Protein AF-A0A847YN16-F1 (afdb_monomer)

Secondary structure (DSSP, 8-state):
-HHHHHHHHHHHHHHHTTSTTGGGS-HHHHHHHHHHHHHHHHHHHHHHHHHH----SHHHHHHHHHHTTPEEE--S-------SEEE-SSTT-EEEEHHHHHHHHHHHHHTTS-SS-HHHHHHHHHHHHHHHHHIIIII--HHHHSEEEEEETTTEEEEEE-THHHHHHHHHHHHHHHT-SS--------

Structure (mmCIF, N/CA/C/O backbone):
data_AF-A0A847YN16-F1
#
_entry.id   AF-A0A847YN16-F1
#
loop_
_atom_site.group_PDB
_atom_site.id
_atom_site.type_symbol
_atom_site.label_atom_id
_atom_site.label_alt_id
_atom_site.label_comp_id
_atom_site.label_asym_id
_atom_site.label_entity_id
_atom_site.label_seq_id
_atom_site.pdbx_PDB_ins_code
_atom_site.Cartn_x
_atom_site.Cartn_y
_atom_site.Cartn_z
_atom_site.occupancy
_atom_site.B_iso_or_equiv
_atom_site.auth_seq_id
_atom_site.auth_comp_id
_atom_site.auth_asym_id
_atom_site.auth_atom_id
_atom_site.pdbx_PDB_model_num
ATOM 1 N N . MET A 1 1 ? 20.887 6.880 8.133 1.00 50.94 1 MET A N 1
ATOM 2 C CA . MET A 1 1 ? 19.953 7.237 7.044 1.00 50.94 1 MET A CA 1
ATOM 3 C C . MET A 1 1 ? 20.313 6.528 5.740 1.00 50.94 1 MET A C 1
ATOM 5 O O . MET A 1 1 ? 19.478 5.768 5.287 1.00 50.94 1 MET A O 1
ATOM 9 N N . ALA A 1 2 ? 21.545 6.636 5.216 1.00 48.50 2 ALA A N 1
ATOM 10 C CA . ALA A 1 2 ? 21.948 5.962 3.964 1.00 48.50 2 ALA A CA 1
ATOM 11 C C . ALA A 1 2 ? 21.742 4.426 3.940 1.00 48.50 2 ALA A C 1
ATOM 13 O O . ALA A 1 2 ? 21.236 3.887 2.965 1.00 48.50 2 ALA A O 1
ATOM 14 N N . VAL A 1 3 ? 22.044 3.726 5.043 1.00 52.62 3 VAL A N 1
ATOM 15 C CA . VAL A 1 3 ? 21.873 2.257 5.144 1.00 52.62 3 VAL A CA 1
ATOM 16 C C . VAL A 1 3 ? 20.403 1.826 5.012 1.00 52.62 3 VAL A C 1
ATOM 18 O O . VAL A 1 3 ? 20.102 0.771 4.465 1.00 52.62 3 VAL A O 1
ATOM 21 N N . THR A 1 4 ? 19.468 2.650 5.489 1.00 63.34 4 THR A N 1
ATOM 22 C CA . THR A 1 4 ? 18.030 2.344 5.460 1.00 63.34 4 THR A CA 1
ATOM 23 C C . THR A 1 4 ? 17.448 2.513 4.057 1.00 63.34 4 THR A C 1
ATOM 25 O O . THR A 1 4 ? 16.583 1.737 3.662 1.00 63.34 4 THR A O 1
ATOM 28 N N . GLU A 1 5 ? 17.933 3.493 3.293 1.00 70.31 5 GLU A N 1
ATOM 29 C CA . GLU A 1 5 ? 17.534 3.694 1.894 1.00 70.31 5 GLU A CA 1
ATOM 30 C C . GLU A 1 5 ? 18.043 2.557 1.001 1.00 70.31 5 GLU A C 1
ATOM 32 O O . GLU A 1 5 ? 17.296 2.033 0.179 1.00 70.31 5 GLU A O 1
ATOM 37 N N . GLU A 1 6 ? 19.284 2.114 1.204 1.00 74.50 6 GLU A N 1
ATOM 38 C CA . GLU A 1 6 ? 19.887 1.030 0.423 1.00 74.50 6 GLU A CA 1
ATOM 39 C C . GLU A 1 6 ? 19.176 -0.317 0.651 1.00 74.50 6 GLU A C 1
ATOM 41 O O . GLU A 1 6 ? 18.877 -1.036 -0.304 1.00 74.50 6 GLU A O 1
ATOM 46 N N . LEU A 1 7 ? 18.790 -0.614 1.899 1.00 75.81 7 LEU A N 1
ATOM 47 C CA . LEU A 1 7 ? 17.976 -1.788 2.237 1.00 75.81 7 LEU A CA 1
ATOM 48 C C . LEU A 1 7 ? 16.572 -1.733 1.614 1.00 75.81 7 LEU A C 1
ATOM 50 O O . LEU A 1 7 ? 16.084 -2.745 1.110 1.00 75.81 7 LEU A O 1
ATOM 54 N N . GLN A 1 8 ? 15.924 -0.563 1.606 1.00 73.50 8 GLN A N 1
ATOM 55 C CA . GLN A 1 8 ? 14.608 -0.389 0.977 1.00 73.50 8 GLN A CA 1
ATOM 56 C C . GLN A 1 8 ? 14.675 -0.560 -0.543 1.00 73.50 8 GLN A C 1
ATOM 58 O O . GLN A 1 8 ? 13.803 -1.200 -1.131 1.00 73.50 8 GLN A O 1
ATOM 63 N N . LEU A 1 9 ? 15.722 -0.036 -1.184 1.00 79.12 9 LEU A N 1
ATOM 64 C CA . LEU A 1 9 ? 15.945 -0.223 -2.615 1.00 79.12 9 LEU A CA 1
ATOM 65 C C . LEU A 1 9 ? 16.174 -1.697 -2.957 1.00 79.12 9 LEU A C 1
ATOM 67 O O . LEU A 1 9 ? 15.601 -2.186 -3.931 1.00 79.12 9 LEU A O 1
ATOM 71 N N . GLN A 1 10 ? 16.963 -2.417 -2.156 1.00 84.06 10 GLN A N 1
ATOM 72 C CA . GLN A 1 10 ? 17.191 -3.843 -2.376 1.00 84.06 10 GLN A CA 1
ATOM 73 C C . GLN A 1 10 ? 15.905 -4.659 -2.200 1.00 84.06 10 GLN A C 1
ATOM 75 O O . GLN A 1 10 ? 15.562 -5.454 -3.070 1.00 84.06 10 GLN A O 1
ATOM 80 N N . TRP A 1 11 ? 15.134 -4.396 -1.145 1.00 86.12 11 TRP A N 1
ATOM 81 C CA . TRP A 1 11 ? 13.829 -5.026 -0.938 1.00 86.12 11 TRP A CA 1
ATOM 82 C C . TRP A 1 11 ? 12.871 -4.787 -2.116 1.00 86.12 11 TRP A C 1
ATOM 84 O O . TRP A 1 11 ? 12.226 -5.720 -2.596 1.00 86.12 11 TRP A O 1
ATOM 94 N N . ALA A 1 12 ? 12.799 -3.556 -2.628 1.00 83.81 12 ALA A N 1
ATOM 95 C CA . ALA A 1 12 ? 11.925 -3.222 -3.749 1.00 83.81 12 ALA A CA 1
ATOM 96 C C . ALA A 1 12 ? 12.374 -3.905 -5.051 1.00 83.81 12 ALA A C 1
ATOM 98 O O . ALA A 1 12 ? 11.532 -4.358 -5.830 1.00 83.81 12 ALA A O 1
ATOM 99 N N . ARG A 1 13 ? 13.691 -4.040 -5.267 1.00 85.19 13 ARG A N 1
ATOM 100 C CA . ARG A 1 13 ? 14.256 -4.845 -6.362 1.00 85.19 13 ARG A CA 1
ATOM 101 C C . ARG A 1 13 ? 13.839 -6.309 -6.247 1.00 85.19 13 ARG A C 1
ATOM 103 O O . ARG A 1 13 ? 13.408 -6.879 -7.243 1.00 85.19 13 ARG A O 1
ATOM 110 N N . ASP A 1 14 ? 13.884 -6.891 -5.052 1.00 86.12 14 ASP A N 1
ATOM 111 C CA . ASP A 1 14 ? 13.491 -8.289 -4.818 1.00 86.12 14 ASP A CA 1
ATOM 112 C C . ASP A 1 14 ? 11.984 -8.533 -5.017 1.00 86.12 14 ASP A C 1
ATOM 114 O O . ASP A 1 14 ? 11.559 -9.665 -5.265 1.00 86.12 14 ASP A O 1
ATOM 118 N N . ILE A 1 15 ? 11.148 -7.500 -4.871 1.00 83.25 15 ILE A N 1
ATOM 119 C CA . ILE A 1 15 ? 9.728 -7.568 -5.242 1.00 83.25 15 ILE A CA 1
ATOM 120 C C . ILE A 1 15 ? 9.593 -7.478 -6.762 1.00 83.25 15 ILE A C 1
ATOM 122 O O . ILE A 1 15 ? 8.966 -8.349 -7.362 1.00 83.25 15 ILE A O 1
ATOM 126 N N . LEU A 1 16 ? 10.203 -6.468 -7.391 1.00 82.38 16 LEU A N 1
ATOM 127 C CA . LEU A 1 16 ? 10.134 -6.290 -8.843 1.00 82.38 16 LEU A CA 1
ATOM 128 C C . LEU A 1 16 ? 10.713 -7.472 -9.619 1.00 82.38 16 LEU A C 1
ATOM 130 O O . LEU A 1 16 ? 10.238 -7.747 -10.711 1.00 82.38 16 LEU A O 1
ATOM 134 N N . ALA A 1 17 ? 11.669 -8.212 -9.060 1.00 82.62 17 ALA A N 1
ATOM 135 C CA . ALA A 1 17 ? 12.210 -9.423 -9.671 1.00 82.62 17 ALA A CA 1
ATOM 136 C C . ALA A 1 17 ? 11.148 -10.495 -9.985 1.00 82.62 17 ALA A C 1
ATOM 138 O O . ALA A 1 17 ? 11.387 -11.342 -10.844 1.00 82.62 17 ALA A O 1
ATOM 139 N N . GLY A 1 18 ? 9.983 -10.458 -9.325 1.00 76.50 18 GLY A N 1
ATOM 140 C CA . GLY A 1 18 ? 8.839 -11.320 -9.638 1.00 76.50 18 GLY A CA 1
ATOM 141 C C . GLY A 1 18 ? 8.021 -10.890 -10.864 1.00 76.50 18 GLY A C 1
ATOM 142 O O . GLY A 1 18 ? 7.135 -11.631 -11.282 1.00 76.50 18 GLY A O 1
ATOM 143 N N . ASP A 1 19 ? 8.293 -9.718 -11.439 1.00 81.50 19 ASP A N 1
ATOM 144 C CA . ASP A 1 19 ? 7.557 -9.137 -12.564 1.00 81.50 19 ASP A CA 1
ATOM 145 C C . ASP A 1 19 ? 8.181 -9.529 -13.916 1.00 81.50 19 ASP A C 1
ATOM 147 O O . ASP A 1 19 ? 9.397 -9.430 -14.113 1.00 81.50 19 ASP A O 1
ATOM 151 N N . GLU A 1 20 ? 7.357 -9.927 -14.894 1.00 81.31 20 GLU A N 1
ATOM 152 C CA . GLU A 1 20 ? 7.842 -10.350 -16.219 1.00 81.31 20 GLU A CA 1
ATOM 153 C C . GLU A 1 20 ? 8.606 -9.246 -16.969 1.00 81.31 20 GLU A C 1
ATOM 155 O O . GLU A 1 20 ? 9.470 -9.530 -17.810 1.00 81.31 20 GLU A O 1
ATOM 160 N N . PHE A 1 21 ? 8.311 -7.979 -16.666 1.00 76.38 21 PHE A N 1
ATOM 161 C CA . PHE A 1 21 ? 8.939 -6.839 -17.317 1.00 76.38 21 PHE A CA 1
ATOM 162 C C . PHE A 1 21 ? 10.287 -6.481 -16.697 1.00 76.38 21 PHE A C 1
ATOM 164 O O . PHE A 1 21 ? 11.105 -5.870 -17.384 1.00 76.38 21 PHE A O 1
ATOM 171 N N . PHE A 1 22 ? 10.564 -6.875 -15.450 1.00 80.25 22 PHE A N 1
ATOM 172 C CA . PHE A 1 22 ? 11.749 -6.433 -14.708 1.00 80.25 22 PHE A CA 1
ATOM 173 C C . PHE A 1 22 ? 13.067 -6.761 -15.411 1.00 80.25 22 PHE A C 1
ATOM 175 O O . PHE A 1 22 ? 13.945 -5.904 -15.511 1.00 80.25 22 PHE A O 1
ATOM 182 N N . SER A 1 23 ? 13.172 -7.967 -15.979 1.00 80.19 23 SER A N 1
ATOM 183 C CA . SER A 1 23 ? 14.350 -8.425 -16.736 1.00 80.19 23 SER A CA 1
ATOM 184 C C . SER A 1 23 ? 14.647 -7.603 -17.997 1.00 80.19 23 SER A C 1
ATOM 186 O O . SER A 1 23 ? 15.759 -7.652 -18.519 1.00 80.19 23 SER A O 1
ATOM 188 N N . ARG A 1 24 ? 13.661 -6.851 -18.498 1.00 81.38 24 ARG A N 1
ATOM 189 C CA . ARG A 1 24 ? 13.766 -6.014 -19.703 1.00 81.38 24 ARG A CA 1
ATOM 190 C C . ARG A 1 24 ? 14.082 -4.557 -19.377 1.00 81.38 24 ARG A C 1
ATOM 192 O O . ARG A 1 24 ? 14.416 -3.791 -20.278 1.00 81.38 24 ARG A O 1
ATOM 199 N N . MET A 1 25 ? 13.940 -4.160 -18.114 1.00 85.81 25 MET A N 1
ATOM 200 C CA . MET A 1 25 ? 14.188 -2.795 -17.669 1.00 85.81 25 MET A CA 1
ATOM 201 C C . MET A 1 25 ? 15.687 -2.542 -17.539 1.00 85.81 25 MET A C 1
ATOM 203 O O . MET A 1 25 ? 16.446 -3.405 -17.102 1.00 85.81 25 MET A O 1
ATOM 207 N N . THR A 1 26 ? 16.114 -1.324 -17.866 1.00 87.31 26 THR A N 1
ATOM 208 C CA . THR A 1 26 ? 17.462 -0.878 -17.505 1.00 87.31 26 THR A CA 1
ATOM 209 C C . THR A 1 26 ? 17.548 -0.661 -15.994 1.00 87.31 26 THR A C 1
ATOM 211 O O . THR A 1 26 ? 16.540 -0.350 -15.360 1.00 87.31 26 THR A O 1
ATOM 214 N N . GLU A 1 27 ? 18.743 -0.745 -15.405 1.00 86.94 27 GLU A N 1
ATOM 215 C CA . GLU A 1 27 ? 18.932 -0.435 -13.977 1.00 86.94 27 GLU A CA 1
ATOM 216 C C . GLU A 1 27 ? 18.399 0.965 -13.626 1.00 86.94 27 GLU A C 1
ATOM 218 O O . GLU A 1 27 ? 17.747 1.160 -12.601 1.00 86.94 27 GLU A O 1
ATOM 223 N N . ARG A 1 28 ? 18.590 1.933 -14.531 1.00 87.75 28 ARG A N 1
ATOM 224 C CA . ARG A 1 28 ? 18.046 3.287 -14.396 1.00 87.75 28 ARG A CA 1
ATOM 225 C C . ARG A 1 28 ? 1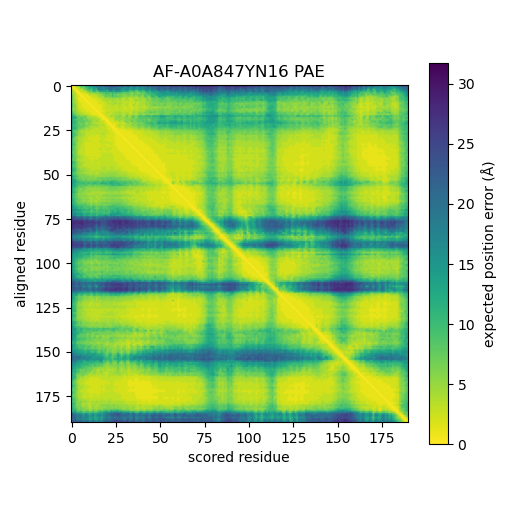6.517 3.295 -14.320 1.00 87.75 28 ARG A C 1
ATOM 227 O O . ARG A 1 28 ? 15.962 4.027 -13.504 1.00 87.75 28 ARG A O 1
ATOM 234 N N . ASP A 1 29 ? 15.840 2.516 -15.162 1.00 87.19 29 ASP A N 1
ATOM 235 C CA . ASP A 1 29 ? 14.377 2.426 -15.148 1.00 87.19 29 ASP A CA 1
ATOM 236 C C . ASP A 1 29 ? 13.866 1.718 -13.898 1.00 87.19 29 ASP A C 1
ATOM 238 O O . ASP A 1 29 ? 12.887 2.177 -13.316 1.00 87.19 29 ASP A O 1
ATOM 242 N N . GLN A 1 30 ? 14.545 0.654 -13.458 1.00 86.88 30 GLN A N 1
ATOM 243 C CA . GLN A 1 30 ? 14.213 -0.047 -12.218 1.00 86.88 30 GLN A CA 1
ATOM 244 C C . GLN A 1 30 ? 14.294 0.907 -11.022 1.00 86.88 30 GLN A C 1
ATOM 246 O O . GLN A 1 30 ? 13.331 1.024 -10.272 1.00 86.88 30 GLN A O 1
ATOM 251 N N . VAL A 1 31 ? 15.403 1.643 -10.878 1.00 88.81 31 VAL A N 1
ATOM 252 C CA . VAL A 1 31 ? 15.584 2.620 -9.791 1.00 88.81 31 VAL A CA 1
ATOM 253 C C . VAL A 1 31 ? 14.513 3.708 -9.843 1.00 88.81 31 VAL A C 1
ATOM 255 O O . VAL A 1 31 ? 13.879 3.971 -8.824 1.00 88.81 31 VAL A O 1
ATOM 258 N N . ARG A 1 32 ? 14.251 4.287 -11.023 1.00 90.44 32 ARG A N 1
ATOM 259 C CA . ARG A 1 32 ? 13.204 5.306 -11.199 1.00 90.44 32 ARG A CA 1
ATOM 260 C C . ARG A 1 32 ? 11.827 4.781 -10.787 1.00 90.44 32 ARG A C 1
ATOM 262 O O . ARG A 1 32 ? 11.124 5.446 -10.041 1.00 90.44 32 ARG A O 1
ATOM 269 N N . ILE A 1 33 ? 11.444 3.596 -11.263 1.00 89.88 33 ILE A N 1
ATOM 270 C CA . ILE A 1 33 ? 10.137 2.985 -10.977 1.00 89.88 33 ILE A CA 1
ATOM 271 C C . ILE A 1 33 ? 9.981 2.699 -9.482 1.00 89.88 33 ILE A C 1
ATOM 273 O O . ILE A 1 33 ? 8.919 2.962 -8.918 1.00 89.88 33 ILE A O 1
ATOM 277 N N . ILE A 1 34 ? 11.030 2.193 -8.831 1.00 90.44 34 ILE A N 1
ATOM 278 C CA . ILE A 1 34 ? 11.040 1.973 -7.381 1.00 90.44 34 ILE A CA 1
ATOM 279 C C . ILE A 1 34 ? 10.830 3.297 -6.645 1.00 90.44 34 ILE A C 1
ATOM 281 O O . ILE A 1 34 ? 9.947 3.376 -5.794 1.00 90.44 34 ILE A O 1
ATOM 285 N N . GLN A 1 35 ? 11.600 4.331 -6.991 1.00 90.69 35 GLN A N 1
ATOM 286 C CA . GLN A 1 35 ? 11.507 5.652 -6.367 1.00 90.69 35 GLN A CA 1
ATOM 287 C C . GLN A 1 35 ? 10.115 6.260 -6.541 1.00 90.69 35 GLN A C 1
ATOM 289 O O . GLN A 1 35 ? 9.487 6.606 -5.546 1.00 90.69 35 GLN A O 1
ATOM 294 N N . GLU A 1 36 ? 9.581 6.279 -7.765 1.00 92.12 36 GLU A N 1
ATOM 295 C CA . GLU A 1 36 ? 8.230 6.783 -8.048 1.00 92.12 36 GLU A CA 1
ATOM 296 C C . GLU A 1 36 ? 7.156 6.011 -7.259 1.00 92.12 36 GLU A C 1
ATOM 298 O O . GLU A 1 36 ? 6.202 6.606 -6.759 1.00 92.12 36 GLU A O 1
ATOM 303 N N . SER A 1 37 ? 7.316 4.693 -7.092 1.00 92.00 37 SER A N 1
ATOM 304 C CA . SER A 1 37 ? 6.382 3.868 -6.308 1.00 92.00 37 SER A CA 1
ATOM 305 C C . SER A 1 37 ? 6.448 4.180 -4.811 1.00 92.00 37 SER A C 1
ATOM 307 O O . SER A 1 37 ? 5.415 4.249 -4.143 1.00 92.00 37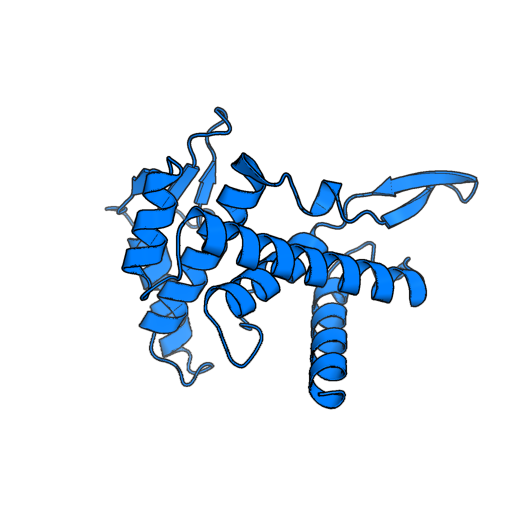 SER A O 1
ATOM 309 N N . ILE A 1 38 ? 7.657 4.375 -4.274 1.00 92.06 38 ILE A N 1
ATOM 310 C CA . ILE A 1 38 ? 7.879 4.752 -2.874 1.00 92.06 38 ILE A CA 1
ATOM 311 C C . ILE A 1 38 ? 7.300 6.145 -2.612 1.00 92.06 38 ILE A C 1
ATOM 313 O O . ILE A 1 38 ? 6.500 6.304 -1.693 1.00 92.06 38 ILE A O 1
ATOM 317 N N . GLU A 1 39 ? 7.649 7.131 -3.439 1.00 92.75 39 GLU A N 1
ATOM 318 C CA . GLU A 1 39 ? 7.147 8.505 -3.342 1.00 92.75 39 GLU A CA 1
ATOM 319 C C . GLU A 1 39 ? 5.620 8.545 -3.398 1.00 92.75 39 GLU A C 1
ATOM 321 O O . GLU A 1 39 ? 4.986 9.216 -2.582 1.00 92.75 39 GLU A O 1
ATOM 326 N N . PHE A 1 40 ? 5.014 7.766 -4.299 1.00 93.00 40 PHE A N 1
ATOM 327 C CA . PHE A 1 40 ? 3.564 7.642 -4.370 1.00 93.00 40 PHE A CA 1
ATOM 328 C C . PHE A 1 40 ? 2.979 7.076 -3.070 1.00 93.00 40 PHE A C 1
ATOM 330 O O . PHE A 1 40 ? 2.054 7.663 -2.513 1.00 93.00 40 PHE A O 1
ATOM 337 N N . GLY A 1 41 ? 3.530 5.979 -2.541 1.00 93.50 41 GLY A N 1
ATOM 338 C CA . GLY A 1 41 ? 3.078 5.389 -1.276 1.00 93.50 41 GLY A CA 1
ATOM 339 C C . GLY A 1 41 ? 3.140 6.366 -0.095 1.00 93.50 41 GLY A C 1
ATOM 340 O O . GLY A 1 41 ? 2.176 6.467 0.667 1.00 93.50 41 GLY A O 1
ATOM 341 N N . ILE A 1 42 ? 4.236 7.125 0.022 1.00 94.44 42 ILE A N 1
ATOM 342 C CA . ILE A 1 42 ? 4.422 8.165 1.051 1.00 94.44 42 ILE A CA 1
ATOM 343 C C . ILE A 1 42 ? 3.361 9.257 0.903 1.00 94.44 42 ILE A C 1
ATOM 345 O O . ILE A 1 42 ? 2.633 9.549 1.851 1.00 94.44 42 ILE A O 1
ATOM 349 N N . HIS A 1 43 ? 3.220 9.806 -0.303 1.00 94.44 43 HIS A N 1
ATOM 350 C CA . HIS A 1 43 ? 2.268 10.876 -0.600 1.00 94.44 43 HIS A CA 1
ATOM 351 C C . HIS A 1 43 ? 0.822 10.476 -0.296 1.00 94.44 43 HIS A C 1
ATOM 353 O O . HIS A 1 43 ? 0.053 11.258 0.264 1.00 94.44 43 HIS A O 1
ATOM 359 N N . ILE A 1 44 ? 0.430 9.244 -0.636 1.00 94.50 44 ILE A N 1
ATOM 360 C CA . ILE A 1 44 ? -0.910 8.741 -0.315 1.00 94.50 44 ILE A CA 1
ATOM 361 C C . ILE A 1 44 ? -1.086 8.564 1.194 1.00 94.50 44 ILE A C 1
ATOM 363 O O . ILE A 1 44 ? -2.162 8.883 1.704 1.00 94.50 44 ILE A O 1
ATOM 367 N N . ALA A 1 45 ? -0.064 8.115 1.926 1.00 95.19 45 ALA A N 1
ATOM 368 C CA . ALA A 1 45 ? -0.135 7.983 3.382 1.00 95.19 45 ALA A CA 1
ATOM 369 C C . ALA A 1 45 ? -0.341 9.342 4.061 1.00 95.19 45 ALA A C 1
ATOM 371 O O . ALA A 1 45 ? -1.232 9.480 4.902 1.00 95.19 45 ALA A O 1
ATOM 372 N N . GLU A 1 46 ? 0.422 10.354 3.651 1.00 94.56 46 GLU A N 1
ATOM 373 C CA . GLU A 1 46 ? 0.312 11.727 4.154 1.00 94.56 46 GLU A CA 1
ATOM 374 C C . GLU A 1 46 ? -1.069 12.315 3.865 1.00 94.56 46 GLU A C 1
ATOM 376 O O . GLU A 1 46 ? -1.785 12.685 4.795 1.00 94.56 46 GLU A O 1
ATOM 381 N N . LYS A 1 47 ? -1.518 12.280 2.606 1.00 93.69 47 LYS A N 1
ATOM 382 C CA . LYS A 1 47 ? -2.853 12.773 2.231 1.00 93.69 47 LYS A CA 1
ATOM 383 C C . LYS A 1 47 ? -3.987 12.055 2.949 1.00 93.69 47 LYS A C 1
ATOM 385 O O . LYS A 1 47 ? -5.005 12.666 3.277 1.00 93.69 47 LYS A O 1
ATOM 390 N N . THR A 1 48 ? -3.843 10.752 3.173 1.00 93.69 48 THR A N 1
ATOM 391 C CA . THR A 1 48 ? -4.857 9.974 3.891 1.00 93.69 48 THR A CA 1
ATOM 392 C C . THR A 1 48 ? -4.923 10.405 5.353 1.00 93.69 48 THR A C 1
ATOM 394 O O . THR A 1 48 ? -6.023 10.583 5.868 1.00 93.69 48 THR A O 1
ATOM 397 N N . ARG A 1 49 ? -3.780 10.668 6.000 1.00 93.81 49 ARG A N 1
ATOM 398 C CA . ARG A 1 49 ? -3.734 11.220 7.365 1.00 93.81 49 ARG A CA 1
ATOM 399 C C . ARG A 1 49 ? -4.292 12.633 7.451 1.00 93.81 49 ARG A C 1
ATOM 401 O O . ARG A 1 49 ? -5.035 12.926 8.378 1.00 93.81 49 ARG A O 1
ATOM 408 N N . GLU A 1 50 ? -3.983 13.493 6.487 1.00 92.56 50 GLU A N 1
ATOM 409 C CA . GLU A 1 50 ? -4.538 14.850 6.428 1.00 92.56 50 GLU A CA 1
ATOM 410 C C . GLU A 1 50 ? -6.067 14.830 6.321 1.00 92.56 50 GLU A C 1
ATOM 412 O O . GLU A 1 50 ? -6.750 15.637 6.949 1.00 92.56 50 GLU A O 1
ATOM 417 N N . LYS A 1 51 ? -6.612 13.893 5.537 1.00 91.44 51 LYS A N 1
ATOM 418 C CA . LYS A 1 51 ? -8.051 13.804 5.277 1.00 91.44 51 LYS A CA 1
ATOM 419 C C . LYS A 1 51 ? -8.828 13.059 6.363 1.00 91.44 51 LYS A C 1
ATOM 421 O O . LYS A 1 51 ? -9.950 13.452 6.671 1.00 91.44 51 LYS A O 1
ATOM 426 N N . LEU A 1 52 ? -8.285 11.957 6.876 1.00 90.88 52 LEU A N 1
ATOM 427 C CA . LEU A 1 52 ? -8.999 11.012 7.748 1.00 90.88 52 LEU A CA 1
ATOM 428 C C . LEU A 1 52 ? -8.449 10.970 9.179 1.00 90.88 52 LEU A C 1
ATOM 430 O O . LEU A 1 52 ? -9.083 10.382 10.050 1.00 90.88 52 LEU A O 1
ATOM 434 N N . GLY A 1 53 ? -7.305 11.607 9.431 1.00 91.44 53 GLY A N 1
ATOM 435 C CA . GLY A 1 53 ? -6.615 11.609 10.716 1.00 91.44 53 GLY A CA 1
ATOM 436 C C . GLY A 1 53 ? -5.561 10.508 10.855 1.00 91.44 53 GLY A C 1
ATOM 437 O O . GLY A 1 53 ? -5.387 9.642 9.996 1.00 91.44 53 GLY A O 1
ATOM 438 N N . THR A 1 54 ? -4.836 10.549 11.972 1.00 91.75 54 THR A N 1
ATOM 439 C CA . THR A 1 54 ? -3.834 9.536 12.327 1.00 91.75 54 THR A CA 1
ATOM 440 C C . THR A 1 54 ? -4.524 8.300 12.912 1.00 91.75 54 THR A C 1
ATOM 442 O O . THR A 1 54 ? -5.339 8.443 13.827 1.00 91.75 54 THR A O 1
ATOM 445 N N . PRO A 1 55 ? -4.217 7.082 12.432 1.00 90.31 55 PRO A N 1
ATOM 446 C CA . PRO A 1 55 ? -4.853 5.871 12.936 1.00 90.31 55 PRO A CA 1
ATOM 447 C C . PRO A 1 55 ? -4.404 5.556 14.368 1.00 90.31 55 PRO A C 1
ATOM 449 O O . PRO A 1 55 ? -3.214 5.547 14.672 1.00 90.31 55 PRO A O 1
ATOM 452 N N . THR A 1 56 ? -5.356 5.223 15.240 1.00 89.38 56 THR A N 1
ATOM 453 C CA . THR A 1 56 ? -5.120 4.786 16.630 1.00 89.38 56 THR A CA 1
ATOM 454 C C . THR A 1 56 ? -5.373 3.282 16.799 1.00 89.38 56 THR A C 1
ATOM 456 O O . THR A 1 56 ? -5.970 2.828 17.773 1.00 89.38 56 THR A O 1
ATOM 459 N N . GLY A 1 57 ? -4.925 2.491 15.820 1.00 87.06 57 GLY A N 1
ATOM 460 C CA . GLY A 1 57 ? -5.090 1.036 15.777 1.00 87.06 57 GLY A CA 1
ATOM 461 C C . GLY A 1 57 ? -6.137 0.557 14.767 1.00 87.06 57 GLY A C 1
ATOM 462 O O . GLY A 1 57 ? -6.748 1.341 14.043 1.00 87.06 57 GLY A O 1
ATOM 463 N N . ALA A 1 58 ? -6.337 -0.762 14.705 1.00 88.12 58 ALA A N 1
ATOM 464 C CA . ALA A 1 58 ? -7.108 -1.419 13.646 1.00 88.12 58 ALA A CA 1
ATOM 465 C C . ALA A 1 58 ? -8.569 -0.948 13.533 1.00 88.12 58 ALA A C 1
ATOM 467 O O . ALA A 1 58 ? -9.101 -0.831 12.429 1.00 88.12 58 ALA A O 1
ATOM 468 N N . GLU A 1 59 ? -9.224 -0.665 14.661 1.00 89.38 59 GLU A N 1
ATOM 469 C CA . GLU A 1 59 ? -10.625 -0.229 14.671 1.00 89.38 59 GLU A CA 1
ATOM 470 C C . GLU A 1 59 ? -10.781 1.182 14.082 1.00 89.38 59 GLU A C 1
ATOM 472 O O . GLU A 1 59 ? -11.687 1.395 13.282 1.00 89.38 59 GLU A O 1
ATOM 477 N N . ALA A 1 60 ? -9.841 2.097 14.351 1.00 91.31 60 ALA A N 1
ATOM 478 C CA . ALA A 1 60 ? -9.826 3.425 13.735 1.00 91.31 60 ALA A CA 1
ATOM 479 C C . ALA A 1 60 ? -9.653 3.338 12.209 1.00 91.31 60 ALA A C 1
ATOM 481 O O . ALA A 1 60 ? -10.362 4.001 11.459 1.00 91.31 60 ALA A O 1
ATOM 482 N N . ILE A 1 61 ? -8.772 2.457 11.721 1.00 92.31 61 ILE A N 1
ATOM 483 C CA . ILE A 1 61 ? -8.592 2.232 10.275 1.00 92.31 61 ILE A CA 1
ATOM 484 C C . ILE A 1 61 ? -9.878 1.652 9.659 1.00 92.31 61 ILE A C 1
ATOM 486 O O . ILE A 1 61 ? -10.276 2.031 8.557 1.00 92.31 61 ILE A O 1
ATOM 490 N N . ARG A 1 62 ? -10.572 0.762 10.383 1.00 89.94 62 ARG A N 1
ATOM 491 C CA . ARG A 1 62 ? -11.873 0.226 9.960 1.00 89.94 62 ARG A CA 1
ATOM 492 C C . ARG A 1 62 ? -12.917 1.336 9.821 1.00 89.94 62 ARG A C 1
ATOM 494 O O . ARG A 1 62 ? -13.666 1.343 8.850 1.00 89.94 62 ARG A O 1
ATOM 501 N N . GLU A 1 63 ? -12.966 2.266 10.768 1.00 90.88 63 GLU A N 1
ATOM 502 C CA . GLU A 1 63 ? -13.863 3.426 10.722 1.00 90.88 63 GLU A CA 1
ATOM 503 C C . GLU A 1 63 ? -13.523 4.372 9.565 1.00 90.88 63 GLU A C 1
ATOM 505 O O . GLU A 1 63 ? -14.429 4.855 8.887 1.00 90.88 63 GLU A O 1
ATOM 510 N N . MET A 1 64 ? -12.235 4.574 9.269 1.00 92.62 64 MET A N 1
ATOM 511 C CA . MET A 1 64 ? -11.785 5.338 8.099 1.00 92.62 64 MET A CA 1
ATOM 512 C C . MET A 1 64 ? -12.245 4.700 6.782 1.00 92.62 64 MET A C 1
ATOM 514 O O . MET A 1 64 ? -12.707 5.397 5.887 1.00 92.62 64 MET A O 1
ATOM 518 N N . LEU A 1 65 ? -12.177 3.372 6.658 1.00 89.19 65 LEU A N 1
ATOM 519 C CA . LEU A 1 65 ? -12.724 2.658 5.500 1.00 89.19 65 LEU A CA 1
ATOM 520 C C . LEU A 1 65 ? -14.239 2.873 5.368 1.00 89.19 65 LEU A C 1
ATOM 522 O O . LEU A 1 65 ? -14.729 3.186 4.285 1.00 89.19 65 LEU A O 1
ATOM 526 N N . VAL A 1 66 ? -14.982 2.740 6.470 1.00 88.19 66 VAL A N 1
ATOM 527 C CA . VAL A 1 66 ? -16.439 2.952 6.482 1.00 88.19 66 VAL A CA 1
ATOM 528 C C . VAL A 1 66 ? -16.800 4.386 6.093 1.00 88.19 66 VAL A C 1
ATOM 530 O O . VAL A 1 66 ? -17.732 4.585 5.316 1.00 88.19 66 VAL A O 1
ATOM 533 N N . SER A 1 67 ? -16.053 5.386 6.569 1.00 88.56 67 SER A N 1
ATOM 534 C CA . SER A 1 67 ? -16.302 6.793 6.228 1.00 88.56 67 SER A CA 1
ATOM 535 C C . SER A 1 67 ? -16.041 7.107 4.751 1.00 88.56 67 SER A C 1
ATOM 537 O O . SER A 1 67 ? -16.657 8.018 4.198 1.00 88.56 67 SER A O 1
ATOM 539 N N . LEU A 1 68 ? -15.198 6.313 4.084 1.00 86.81 68 LEU A N 1
ATOM 540 C CA . LEU A 1 68 ? -14.990 6.350 2.636 1.00 86.81 68 LEU A CA 1
ATOM 541 C C . LEU A 1 68 ? -16.023 5.530 1.839 1.00 86.81 68 LEU A C 1
ATOM 543 O O . LEU A 1 68 ? -15.879 5.399 0.623 1.00 86.81 68 LEU A O 1
ATOM 547 N N . GLY A 1 69 ? -17.049 4.978 2.491 1.00 84.94 69 GLY A N 1
ATOM 548 C CA . GLY A 1 69 ? -18.116 4.210 1.847 1.00 84.94 69 GLY A CA 1
ATOM 549 C C . GLY A 1 69 ? -17.856 2.706 1.742 1.00 84.94 69 GLY A C 1
ATOM 550 O O . GLY A 1 69 ? -18.647 2.007 1.108 1.00 84.94 69 GLY A O 1
ATOM 551 N N . CYS A 1 70 ? -16.797 2.176 2.367 1.00 85.38 70 CYS A N 1
ATOM 552 C CA . CYS A 1 70 ? -16.563 0.733 2.380 1.00 85.38 70 CYS A CA 1
ATOM 553 C C . CYS A 1 70 ? -17.559 0.011 3.291 1.00 85.38 70 CYS A C 1
ATOM 555 O O . CYS A 1 70 ? -17.679 0.302 4.482 1.00 85.38 70 CYS A O 1
ATOM 557 N N . GLY A 1 71 ? -18.212 -1.017 2.758 1.00 84.19 71 GLY A N 1
ATOM 558 C CA . GLY A 1 71 ? -19.013 -1.947 3.541 1.00 84.19 71 GLY A CA 1
ATOM 559 C C . GLY A 1 71 ? -18.137 -2.918 4.333 1.00 84.19 71 GLY A C 1
ATOM 560 O O . GLY A 1 71 ? -17.310 -3.631 3.765 1.00 84.19 71 GLY A O 1
ATOM 561 N N . VAL A 1 72 ? -18.365 -3.007 5.642 1.00 82.06 72 VAL A N 1
ATOM 562 C CA . VAL A 1 72 ? -17.761 -4.045 6.489 1.00 82.06 72 VAL A CA 1
ATOM 563 C C . VAL A 1 72 ? -18.631 -5.294 6.443 1.00 82.06 72 VAL A C 1
ATOM 565 O O . VAL A 1 72 ? -19.830 -5.231 6.726 1.00 82.06 72 VAL A O 1
ATOM 568 N N . ARG A 1 73 ? -18.031 -6.443 6.134 1.00 81.75 73 ARG A N 1
ATOM 569 C CA . ARG A 1 73 ? -18.682 -7.751 6.256 1.00 81.75 73 ARG A CA 1
ATOM 570 C C . ARG A 1 73 ? -17.980 -8.608 7.306 1.00 81.75 73 ARG A C 1
ATOM 572 O O . ARG A 1 73 ? -16.760 -8.549 7.501 1.00 81.75 73 ARG A O 1
ATOM 579 N N . VAL A 1 74 ? -18.791 -9.392 8.006 1.00 79.56 74 VAL A N 1
ATOM 580 C CA . VAL A 1 74 ? -18.360 -10.457 8.909 1.00 79.56 74 VAL A CA 1
ATOM 581 C C . VAL A 1 74 ? -18.923 -11.736 8.307 1.00 79.56 74 VAL A C 1
ATOM 583 O O . VAL A 1 74 ? -20.129 -11.947 8.370 1.00 79.56 74 VAL A O 1
ATOM 586 N N . ASP A 1 75 ? -18.082 -12.538 7.657 1.00 74.94 75 ASP A N 1
ATOM 587 C CA . ASP A 1 75 ? -18.556 -13.773 7.028 1.00 74.94 75 ASP A CA 1
ATOM 588 C C . ASP A 1 75 ? -18.953 -14.808 8.079 1.00 74.94 75 ASP A C 1
ATOM 590 O O . ASP A 1 75 ? -18.229 -15.057 9.054 1.00 74.94 75 ASP A O 1
ATOM 594 N N . GLU A 1 76 ? -20.102 -15.440 7.860 1.00 62.28 76 GLU A N 1
ATOM 595 C CA . GLU A 1 76 ? -20.588 -16.535 8.696 1.00 62.28 76 GLU A CA 1
ATOM 596 C C . GLU A 1 76 ? -19.957 -17.883 8.293 1.00 62.28 76 GLU A C 1
ATOM 598 O O . GLU A 1 76 ? -19.725 -18.720 9.167 1.00 62.28 76 GLU A O 1
ATOM 603 N N . THR A 1 77 ? -19.573 -18.062 7.019 1.00 57.91 77 THR A N 1
ATOM 604 C CA . THR A 1 77 ? -19.084 -19.329 6.433 1.00 57.91 77 THR A CA 1
ATOM 605 C C . THR A 1 77 ? -17.679 -19.217 5.816 1.00 57.91 77 THR A C 1
ATOM 607 O O . THR A 1 77 ? -17.302 -18.193 5.256 1.00 57.91 77 THR A O 1
ATOM 610 N N . SER A 1 78 ? -16.881 -20.283 5.950 1.00 51.97 78 SER A N 1
ATOM 611 C CA . SER A 1 78 ? -15.443 -20.355 5.621 1.00 51.97 78 SER A CA 1
ATOM 612 C C . SER A 1 78 ? -15.107 -20.671 4.158 1.00 51.97 78 SER A C 1
ATOM 614 O O . SER A 1 78 ? -13.936 -20.846 3.830 1.00 51.97 78 SER A O 1
ATOM 616 N N . ASP A 1 79 ? -16.101 -20.785 3.279 1.00 50.88 79 ASP A N 1
ATOM 617 C CA . ASP A 1 79 ? -15.947 -21.610 2.071 1.00 50.88 79 ASP A CA 1
ATOM 618 C C . ASP A 1 79 ? -15.441 -20.881 0.824 1.00 50.88 79 ASP A C 1
ATOM 620 O O . ASP A 1 79 ? -15.358 -21.483 -0.244 1.00 50.88 79 ASP A O 1
ATOM 624 N N . SER A 1 80 ? -15.031 -19.616 0.924 1.00 49.88 80 SER A N 1
ATOM 625 C CA . SER A 1 80 ? -14.338 -18.969 -0.190 1.00 49.88 80 SER A CA 1
ATOM 626 C C . SER A 1 80 ? -12.880 -18.703 0.160 1.00 49.88 80 SER A C 1
ATOM 628 O O . SER A 1 80 ? -12.564 -18.031 1.134 1.00 49.88 80 SER A O 1
ATOM 630 N N . SER A 1 81 ? -11.971 -19.203 -0.677 1.0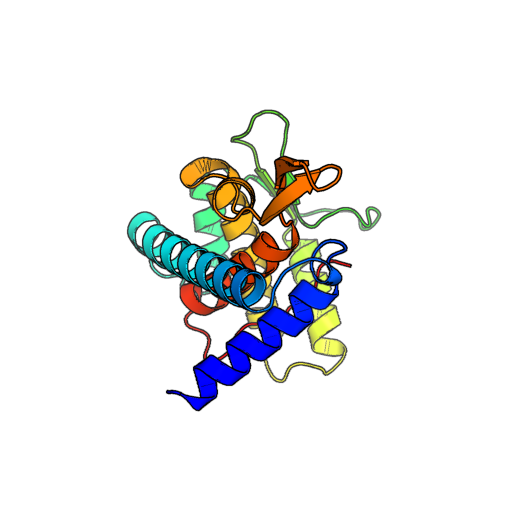0 52.47 81 SER A N 1
ATOM 631 C CA . SER A 1 81 ? -10.567 -18.790 -0.738 1.00 52.47 81 SER A CA 1
ATOM 632 C C . SER A 1 81 ? -10.388 -17.496 -1.556 1.00 52.47 81 SER A C 1
ATOM 634 O O . SER A 1 81 ? -9.298 -17.228 -2.049 1.00 52.47 81 SER A O 1
ATOM 636 N N . GLY A 1 82 ? -11.440 -16.676 -1.699 1.00 54.16 82 GLY A N 1
ATOM 637 C CA . GLY A 1 82 ? -11.440 -15.454 -2.514 1.00 54.16 82 GLY A CA 1
ATOM 638 C C . GLY A 1 82 ? -10.517 -14.334 -1.997 1.00 54.16 82 GLY A C 1
ATOM 639 O O . GLY A 1 82 ? -9.996 -14.438 -0.885 1.00 54.16 82 GLY A O 1
ATOM 640 N N . PRO A 1 83 ? -10.308 -13.262 -2.772 1.00 56.44 83 PRO A N 1
ATOM 641 C CA . PRO A 1 83 ? -9.472 -12.116 -2.390 1.00 56.44 83 PRO A CA 1
ATOM 642 C C . PRO A 1 83 ? -10.001 -11.365 -1.148 1.00 56.44 83 PRO A C 1
ATOM 644 O O . PRO A 1 83 ? -11.175 -11.471 -0.801 1.00 56.44 83 PRO A O 1
ATOM 647 N N . MET A 1 84 ? -9.126 -10.625 -0.446 1.00 65.94 84 MET A N 1
ATOM 648 C CA . MET A 1 84 ? -9.425 -9.961 0.846 1.00 65.94 84 MET A CA 1
ATOM 649 C C . MET A 1 84 ? -10.32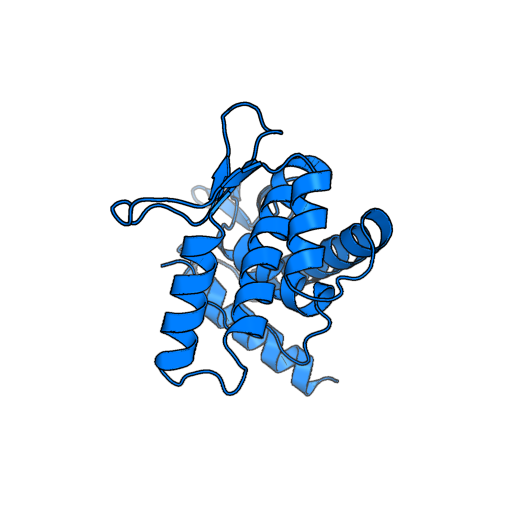8 -8.714 0.742 1.00 65.94 84 MET A C 1
ATOM 651 O O . MET A 1 84 ? -10.776 -8.178 1.758 1.00 65.94 84 MET A O 1
ATOM 655 N N . SER A 1 85 ? -10.719 -8.336 -0.467 1.00 68.06 85 SER A N 1
ATOM 656 C CA . SER A 1 85 ? -11.668 -7.268 -0.750 1.00 68.06 85 SER A CA 1
ATOM 657 C C . SER A 1 85 ? -12.405 -7.544 -2.052 1.00 68.06 85 SER A C 1
ATOM 659 O O . SER A 1 85 ? -11.865 -8.138 -2.986 1.00 68.06 85 SER A O 1
ATOM 661 N N . GLU A 1 86 ? -13.653 -7.091 -2.111 1.00 71.62 86 GLU A N 1
ATOM 662 C CA . GLU A 1 86 ? -14.469 -7.111 -3.319 1.00 71.62 86 GLU A CA 1
ATOM 663 C C . GLU A 1 86 ? -14.890 -5.684 -3.656 1.00 71.62 86 GLU A C 1
ATOM 665 O O . GLU A 1 86 ? -15.475 -4.976 -2.833 1.00 71.62 86 GLU A O 1
ATOM 670 N N . TYR A 1 87 ? -14.595 -5.266 -4.882 1.00 71.44 87 TYR A N 1
ATOM 671 C CA . TYR A 1 87 ? -15.005 -3.977 -5.424 1.00 71.44 87 TYR A CA 1
ATOM 672 C C . TYR A 1 87 ? -16.172 -4.233 -6.375 1.00 71.44 87 TYR A C 1
ATOM 674 O O . TYR A 1 87 ? -15.994 -4.902 -7.393 1.00 71.44 87 TYR A O 1
ATOM 682 N N . ALA A 1 88 ? -17.371 -3.764 -6.020 1.00 59.75 88 ALA A N 1
ATOM 683 C CA . ALA A 1 88 ? -18.519 -3.842 -6.920 1.00 59.75 88 ALA A CA 1
ATOM 684 C C . ALA A 1 88 ? -18.338 -2.869 -8.102 1.00 59.75 88 ALA A C 1
ATOM 686 O O . ALA A 1 88 ? -17.611 -1.885 -7.989 1.00 59.75 88 ALA A O 1
ATOM 687 N N . GLU A 1 89 ? -18.994 -3.149 -9.234 1.00 52.62 89 GLU A N 1
ATOM 688 C CA . GLU A 1 89 ? -18.856 -2.389 -10.493 1.00 52.62 89 GLU A CA 1
ATOM 689 C C . GLU A 1 89 ? -19.173 -0.888 -10.352 1.00 52.62 89 GLU A C 1
ATOM 691 O O . GLU A 1 89 ? -18.634 -0.066 -11.095 1.00 52.62 89 GLU A O 1
ATOM 696 N N . ASP A 1 90 ? -19.952 -0.510 -9.337 1.00 55.53 90 ASP A N 1
ATOM 697 C CA . ASP A 1 90 ? -20.019 0.869 -8.870 1.00 55.53 90 ASP A CA 1
ATOM 698 C C . ASP A 1 90 ? -18.733 1.192 -8.095 1.00 55.53 90 ASP A C 1
ATOM 700 O O . ASP A 1 90 ? -18.608 0.829 -6.925 1.00 55.53 90 ASP A O 1
ATOM 704 N N . LEU A 1 91 ? -17.797 1.905 -8.738 1.00 53.47 91 LEU A N 1
ATOM 705 C CA . LEU A 1 91 ? -16.448 2.289 -8.259 1.00 53.47 91 LEU A CA 1
ATOM 706 C C . LEU A 1 91 ? -16.345 2.807 -6.803 1.00 53.47 91 LEU A C 1
ATOM 708 O O . LEU A 1 91 ? -15.242 2.942 -6.280 1.00 53.47 91 LEU A O 1
ATOM 712 N N . LEU A 1 92 ? -17.466 3.114 -6.147 1.00 57.34 92 LEU A N 1
ATOM 713 C CA . LEU A 1 92 ? -17.560 3.626 -4.780 1.00 57.34 92 LEU A CA 1
ATOM 714 C C . LEU A 1 92 ? -17.859 2.551 -3.719 1.00 57.34 92 LEU A C 1
ATOM 716 O O . LEU A 1 92 ? -17.590 2.779 -2.54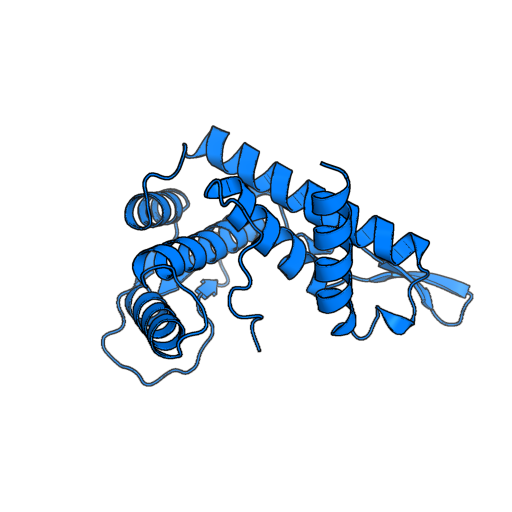2 1.00 57.34 92 LEU A O 1
ATOM 720 N N . ALA A 1 93 ? -18.412 1.395 -4.093 1.00 69.69 93 ALA A N 1
ATOM 721 C CA . ALA A 1 93 ? -18.893 0.391 -3.146 1.00 69.69 93 ALA A CA 1
ATOM 722 C C . ALA A 1 93 ? -17.874 -0.743 -2.952 1.00 69.69 93 ALA A C 1
ATOM 724 O O . ALA A 1 93 ? -18.042 -1.858 -3.454 1.00 69.69 93 ALA A O 1
ATOM 725 N N . ALA A 1 94 ? -16.813 -0.467 -2.194 1.00 76.56 94 ALA A N 1
ATOM 726 C CA . ALA A 1 94 ? -15.874 -1.497 -1.757 1.00 76.56 94 ALA A CA 1
ATOM 727 C C . ALA A 1 94 ? -16.423 -2.279 -0.556 1.00 76.56 94 ALA A C 1
ATOM 729 O O . ALA A 1 94 ? -17.138 -1.737 0.290 1.00 76.56 94 ALA A O 1
ATOM 730 N N . ARG A 1 95 ? -16.078 -3.562 -0.455 1.00 82.25 95 ARG A N 1
ATOM 731 C CA . ARG A 1 95 ? -16.383 -4.419 0.696 1.00 82.25 95 ARG A CA 1
ATOM 732 C C . ARG A 1 95 ? -15.120 -5.115 1.175 1.00 82.25 95 ARG A C 1
ATOM 734 O O . ARG A 1 95 ? -14.326 -5.575 0.357 1.00 82.25 95 ARG A O 1
ATOM 741 N N . PHE A 1 96 ? -14.962 -5.233 2.490 1.00 82.81 96 PHE A N 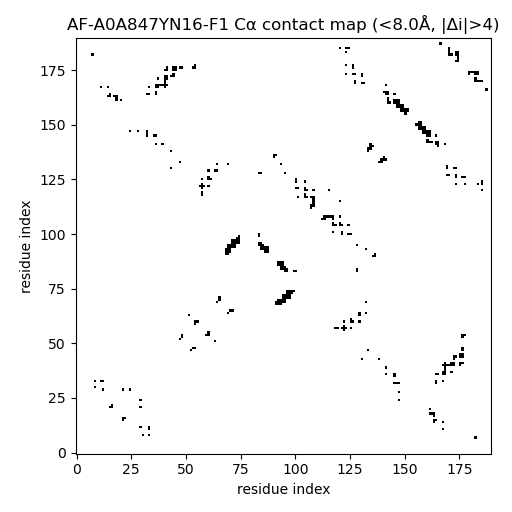1
ATOM 742 C CA . PHE A 1 96 ? -13.865 -6.001 3.081 1.00 82.81 96 PHE A CA 1
ATOM 743 C C . PHE A 1 96 ? -14.330 -6.881 4.243 1.00 82.81 96 PHE A C 1
ATOM 745 O O . PHE A 1 96 ? -15.293 -6.577 4.958 1.00 82.81 96 PHE A O 1
ATOM 752 N N . TYR A 1 97 ? -13.615 -7.992 4.418 1.00 83.88 97 TYR A N 1
ATOM 753 C CA . TYR A 1 97 ? -14.044 -9.134 5.221 1.00 83.88 97 TYR A CA 1
ATOM 754 C C . TYR A 1 97 ? -13.216 -9.269 6.501 1.00 83.88 97 TYR A C 1
ATOM 756 O O . TYR A 1 97 ? -12.187 -9.940 6.555 1.00 83.88 97 TYR A O 1
ATOM 764 N N . THR A 1 98 ? -13.680 -8.637 7.576 1.00 82.62 98 THR A N 1
ATOM 765 C CA . THR A 1 98 ? -12.899 -8.483 8.820 1.00 82.62 98 THR A CA 1
ATOM 766 C C . THR A 1 98 ? -12.513 -9.802 9.488 1.00 82.62 98 THR A C 1
ATOM 768 O O . THR A 1 98 ? -11.360 -9.965 9.885 1.00 82.62 98 THR A O 1
ATOM 771 N N . ARG A 1 99 ? -13.434 -10.771 9.591 1.00 83.38 99 ARG A N 1
ATOM 772 C CA . ARG A 1 99 ? -13.168 -12.084 10.212 1.00 83.38 99 ARG A CA 1
ATOM 773 C C . ARG A 1 99 ? -12.026 -12.818 9.514 1.00 83.38 99 ARG A C 1
ATOM 775 O O . ARG A 1 99 ? -11.151 -13.369 10.173 1.00 83.38 99 ARG A O 1
ATOM 782 N N . ARG A 1 100 ? -12.024 -12.785 8.186 1.00 81.38 100 ARG A N 1
ATOM 783 C CA . ARG A 1 100 ? -11.045 -13.476 7.352 1.00 81.38 100 ARG A CA 1
ATOM 784 C 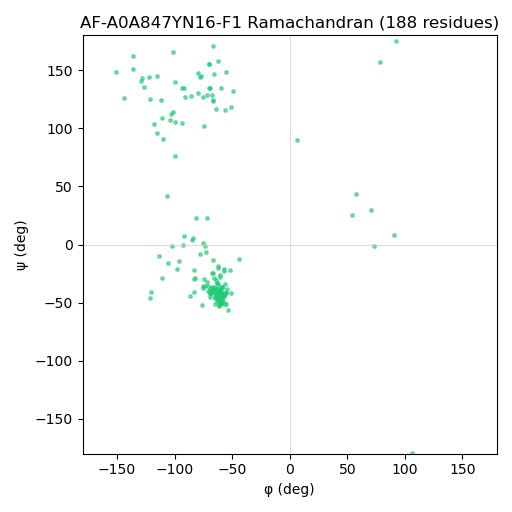C . ARG A 1 100 ? -9.670 -12.829 7.421 1.00 81.38 100 ARG A C 1
ATOM 786 O O . ARG A 1 100 ? -8.668 -13.527 7.547 1.00 81.38 100 ARG A O 1
ATOM 793 N N . ILE A 1 101 ? -9.641 -11.497 7.436 1.00 83.00 101 ILE A N 1
ATOM 794 C CA . ILE A 1 101 ? -8.420 -10.729 7.681 1.00 83.00 101 ILE A CA 1
ATOM 795 C C . ILE A 1 101 ? -7.830 -11.092 9.051 1.00 83.00 101 ILE A C 1
ATOM 797 O O . ILE A 1 101 ? -6.635 -11.368 9.142 1.00 83.00 101 ILE A O 1
ATOM 801 N N . ARG A 1 102 ? -8.662 -11.154 10.103 1.00 84.44 102 ARG A N 1
ATOM 802 C CA . ARG A 1 102 ? -8.229 -11.558 11.453 1.00 84.44 102 ARG A CA 1
ATOM 803 C C . ARG A 1 102 ? -7.677 -12.980 11.482 1.00 84.44 102 ARG A C 1
ATOM 805 O O . ARG A 1 102 ? -6.607 -13.185 12.038 1.00 84.44 102 ARG A O 1
ATOM 812 N N . GLN A 1 103 ? -8.378 -13.940 10.877 1.00 82.00 103 GLN A N 1
ATOM 813 C CA . GLN A 1 103 ? -7.933 -15.334 10.839 1.00 82.00 103 GLN A CA 1
ATOM 814 C C . GLN A 1 103 ? -6.579 -15.462 10.142 1.00 82.00 103 GLN A C 1
ATOM 816 O O . GLN A 1 103 ? -5.670 -16.075 10.686 1.00 82.00 103 GLN A O 1
ATOM 821 N N . ARG A 1 104 ? -6.416 -14.831 8.975 1.00 80.06 104 ARG A N 1
ATOM 822 C CA . ARG A 1 104 ? -5.146 -14.861 8.251 1.00 80.06 104 ARG A CA 1
ATOM 823 C C . ARG A 1 104 ? -4.038 -14.211 9.078 1.00 80.06 104 ARG A C 1
ATOM 825 O O . ARG A 1 104 ? -2.992 -14.815 9.253 1.00 80.06 104 ARG A O 1
ATOM 832 N N . ALA A 1 105 ? -4.277 -13.033 9.657 1.00 80.88 105 ALA A N 1
ATOM 833 C CA . ALA A 1 105 ? -3.308 -12.383 10.543 1.00 80.88 105 ALA A CA 1
ATOM 834 C C . ALA A 1 105 ? -2.881 -13.289 11.715 1.00 80.88 105 ALA A C 1
ATOM 836 O O . ALA A 1 105 ? -1.690 -13.371 12.010 1.00 80.88 105 ALA A O 1
ATOM 837 N N . ALA A 1 106 ? -3.825 -14.012 12.327 1.00 82.25 106 ALA A N 1
ATOM 838 C CA . ALA A 1 106 ? -3.535 -14.990 13.373 1.00 82.25 106 ALA A CA 1
ATOM 839 C C . ALA A 1 106 ? -2.710 -16.179 12.848 1.00 82.25 106 ALA A C 1
ATOM 841 O O . ALA A 1 106 ? -1.685 -16.506 13.433 1.00 82.25 106 ALA A O 1
ATOM 842 N N . GLU A 1 107 ? -3.073 -16.764 11.702 1.00 79.75 107 GLU A N 1
ATOM 843 C CA . GLU A 1 107 ? -2.321 -17.870 11.089 1.00 79.75 107 GLU A CA 1
ATOM 844 C C . GLU A 1 107 ? -0.864 -17.494 10.768 1.00 79.75 107 GLU A C 1
ATOM 846 O O . GLU A 1 107 ? 0.032 -18.326 10.904 1.00 79.75 107 GLU A O 1
ATOM 851 N N . TYR A 1 108 ? -0.604 -16.255 10.336 1.00 75.06 108 TYR A N 1
ATOM 852 C CA . TYR A 1 108 ? 0.763 -15.780 10.097 1.00 75.06 108 TYR A CA 1
ATOM 853 C C . TYR A 1 108 ? 1.529 -15.504 11.395 1.00 75.06 108 TYR A C 1
ATOM 855 O O . TYR A 1 108 ? 2.727 -15.788 11.438 1.00 75.06 108 TYR A O 1
ATOM 863 N N . ALA A 1 109 ? 0.859 -15.008 12.441 1.00 77.25 109 ALA A N 1
ATOM 864 C CA . ALA A 1 109 ? 1.461 -14.858 13.767 1.00 77.25 109 ALA A CA 1
ATOM 865 C C . ALA A 1 109 ? 1.877 -16.223 14.345 1.00 77.25 109 ALA A C 1
ATOM 867 O O . ALA A 1 109 ? 3.016 -16.397 14.773 1.00 77.25 109 ALA A O 1
ATOM 868 N N . ASP A 1 110 ? 0.990 -17.219 14.266 1.00 74.06 110 ASP A N 1
ATOM 869 C CA . ASP A 1 110 ? 1.213 -18.568 14.804 1.00 74.06 110 ASP A CA 1
ATOM 870 C C . ASP A 1 110 ? 2.343 -19.321 14.081 1.00 74.06 110 ASP A C 1
ATOM 872 O O . ASP A 1 110 ? 3.026 -20.155 14.674 1.00 74.06 110 ASP A O 1
ATOM 876 N N . ARG A 1 111 ? 2.585 -19.017 12.797 1.00 68.06 111 ARG A N 1
ATOM 877 C CA . ARG A 1 111 ? 3.683 -19.599 12.001 1.00 68.06 111 ARG A CA 1
ATOM 878 C C . ARG A 1 111 ? 5.070 -19.037 12.342 1.00 68.06 111 ARG A C 1
ATOM 880 O O . ARG A 1 111 ? 6.047 -19.462 11.728 1.00 68.06 111 ARG A O 1
ATOM 887 N N . GLY A 1 112 ? 5.179 -18.127 13.312 1.00 54.38 112 GLY A N 1
ATOM 888 C CA . GLY A 1 112 ? 6.451 -17.786 13.956 1.00 54.38 112 GLY A CA 1
ATOM 889 C C . GLY A 1 112 ? 7.446 -17.003 13.094 1.00 54.38 112 GLY A C 1
ATOM 890 O O . GLY A 1 112 ? 8.648 -17.159 13.279 1.00 54.38 112 GLY A O 1
ATOM 891 N N . GLN A 1 113 ? 6.976 -16.182 12.147 1.00 55.75 113 GLN A N 1
ATOM 892 C CA . GLN A 1 113 ? 7.851 -15.320 11.330 1.00 55.75 113 GLN A CA 1
ATOM 893 C C . GLN A 1 113 ? 7.868 -13.844 11.765 1.00 55.75 113 GLN A C 1
ATOM 895 O O . GLN A 1 113 ? 8.565 -13.047 11.142 1.00 55.75 113 GLN A O 1
ATOM 900 N N . TRP A 1 114 ? 7.104 -13.470 12.798 1.00 54.09 114 TRP A N 1
ATOM 901 C CA . TRP A 1 114 ? 6.955 -12.085 13.252 1.00 54.09 114 TRP A CA 1
ATOM 902 C C . TRP A 1 114 ? 6.843 -12.036 14.783 1.00 54.09 114 TRP A C 1
ATOM 904 O O . TRP A 1 114 ? 5.970 -12.687 15.348 1.00 54.09 114 TRP A O 1
ATOM 914 N N . ASP A 1 115 ? 7.690 -11.238 15.443 1.00 54.34 115 ASP A N 1
ATOM 915 C CA . ASP A 1 115 ? 7.696 -11.048 16.910 1.00 54.34 115 ASP A CA 1
ATOM 916 C C . ASP A 1 115 ? 6.509 -10.199 17.422 1.00 54.34 115 ASP A C 1
ATOM 918 O O . ASP A 1 115 ? 6.303 -10.041 18.628 1.00 54.34 115 ASP A O 1
ATOM 922 N N . HIS A 1 116 ? 5.719 -9.630 16.507 1.00 54.31 116 HIS A N 1
ATOM 923 C CA . HIS A 1 116 ? 4.613 -8.723 16.800 1.00 54.31 116 HIS A CA 1
ATOM 924 C C . HIS A 1 116 ? 3.281 -9.474 16.899 1.00 54.31 116 HIS A C 1
ATOM 926 O O . HIS A 1 116 ? 2.957 -10.320 16.064 1.00 54.31 116 HIS A O 1
ATOM 932 N N . GLY A 1 117 ? 2.490 -9.154 17.928 1.00 69.44 117 GLY A N 1
ATOM 933 C CA . GLY A 1 117 ? 1.197 -9.787 18.171 1.00 69.44 117 GLY A CA 1
ATOM 934 C C . GLY A 1 117 ? 0.264 -9.674 16.963 1.00 69.44 117 GLY A C 1
ATOM 935 O O . GLY A 1 117 ? 0.283 -8.687 16.230 1.00 69.44 117 GLY A O 1
ATOM 936 N N . TRP A 1 118 ? -0.606 -10.669 16.772 1.00 78.88 118 TRP A N 1
ATOM 937 C CA . TRP A 1 118 ? -1.544 -10.744 15.640 1.00 78.88 118 TRP A CA 1
ATOM 938 C C . TRP A 1 118 ? -2.397 -9.473 15.425 1.00 78.88 118 TRP A C 1
ATOM 940 O O . TRP A 1 118 ? -2.879 -9.237 14.317 1.00 78.88 118 TRP A O 1
ATOM 950 N N . PHE A 1 119 ? -2.573 -8.637 16.457 1.00 79.94 119 PHE A N 1
ATOM 951 C CA . PHE A 1 119 ? -3.230 -7.329 16.370 1.00 79.94 119 PHE A CA 1
ATOM 952 C C . PHE A 1 119 ? -2.513 -6.345 15.435 1.00 79.94 119 PHE A C 1
ATOM 954 O O . PHE A 1 119 ? -3.184 -5.643 14.675 1.00 79.94 119 PHE A O 1
ATOM 961 N N . ASP A 1 120 ? -1.181 -6.318 15.445 1.00 83.75 120 ASP A N 1
ATOM 962 C CA . ASP A 1 120 ? -0.395 -5.434 14.580 1.00 83.75 120 ASP A CA 1
ATOM 963 C C . ASP A 1 120 ? -0.517 -5.888 13.123 1.00 83.75 120 ASP A C 1
ATOM 965 O O . ASP A 1 120 ? -0.777 -5.080 12.231 1.00 83.75 120 ASP A O 1
ATOM 969 N N . LEU A 1 121 ? -0.452 -7.202 12.884 1.00 84.19 121 LEU A N 1
ATOM 970 C CA . LEU A 1 121 ? -0.702 -7.792 11.565 1.00 84.19 121 LEU A CA 1
ATOM 971 C C . LEU A 1 121 ? -2.120 -7.491 11.071 1.00 84.19 121 LEU A C 1
ATOM 973 O O . LEU A 1 121 ? -2.316 -7.146 9.907 1.00 84.19 121 LEU A O 1
ATOM 977 N N . TYR A 1 122 ? -3.116 -7.569 11.954 1.00 86.75 122 TYR A N 1
ATOM 978 C CA . TYR A 1 122 ? -4.491 -7.211 11.624 1.00 86.75 122 TYR A CA 1
ATOM 979 C C . TYR A 1 122 ? -4.613 -5.736 11.211 1.00 86.75 122 TYR A C 1
ATOM 981 O O . TYR A 1 122 ? -5.239 -5.443 10.190 1.00 86.75 122 TYR A O 1
ATOM 989 N N . ALA A 1 123 ? -3.979 -4.813 11.944 1.00 89.75 123 ALA A N 1
ATOM 990 C CA . ALA A 1 123 ? -3.969 -3.389 11.608 1.00 89.75 123 ALA A CA 1
ATOM 991 C C . ALA A 1 123 ? -3.312 -3.126 10.246 1.00 89.75 123 ALA A C 1
ATOM 993 O O . ALA A 1 123 ? -3.867 -2.402 9.418 1.00 89.75 123 ALA A O 1
ATOM 994 N N . GLN A 1 124 ? -2.1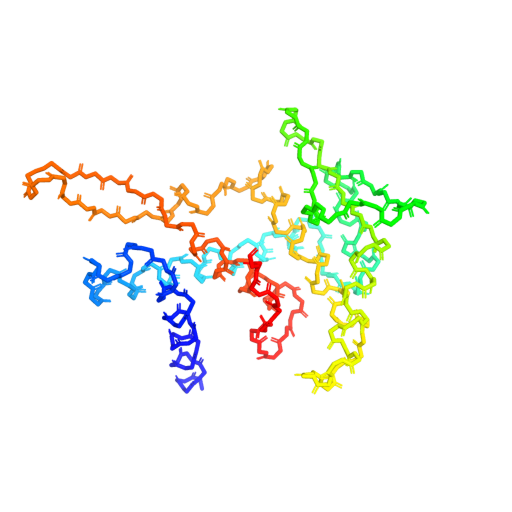68 -3.758 9.988 1.00 89.56 124 GLN A N 1
ATOM 995 C CA . GLN A 1 124 ? -1.469 -3.632 8.716 1.00 89.56 124 GLN A CA 1
ATOM 996 C C . GLN A 1 124 ? -2.298 -4.185 7.544 1.00 89.56 124 GLN A C 1
ATOM 998 O O . GLN A 1 124 ? -2.364 -3.552 6.491 1.00 89.56 124 GLN A O 1
ATOM 1003 N N . CYS A 1 125 ? -2.994 -5.315 7.716 1.00 87.94 125 CYS A N 1
ATOM 1004 C CA . CYS A 1 125 ? -3.883 -5.846 6.682 1.00 87.94 125 CYS A CA 1
ATOM 1005 C C . CYS A 1 125 ? -5.045 -4.894 6.366 1.00 87.94 125 CYS A C 1
ATOM 1007 O O . CYS A 1 125 ? -5.333 -4.657 5.198 1.00 87.94 125 CYS A O 1
ATOM 1009 N N . ILE A 1 126 ? -5.692 -4.302 7.375 1.00 89.94 126 ILE A N 1
ATOM 1010 C CA . ILE A 1 126 ? -6.764 -3.322 7.127 1.00 89.94 126 ILE A CA 1
ATOM 1011 C C . ILE A 1 126 ? -6.204 -2.058 6.461 1.00 89.94 126 ILE A C 1
ATOM 1013 O O . ILE A 1 126 ? -6.851 -1.491 5.583 1.00 89.94 126 ILE A O 1
ATOM 1017 N N . ALA A 1 127 ? -4.993 -1.627 6.821 1.00 92.38 127 ALA A N 1
ATOM 1018 C CA . ALA A 1 127 ? -4.340 -0.496 6.166 1.00 92.38 127 ALA A CA 1
ATOM 1019 C C . ALA A 1 127 ? -4.077 -0.757 4.670 1.00 92.38 127 ALA A C 1
ATOM 1021 O O . ALA A 1 127 ? -4.199 0.167 3.868 1.00 92.38 127 ALA A O 1
ATOM 1022 N N . ARG A 1 128 ? -3.789 -2.003 4.264 1.00 90.62 128 ARG A N 1
ATOM 1023 C CA . ARG A 1 128 ? -3.708 -2.375 2.837 1.00 90.62 128 ARG A CA 1
ATOM 1024 C C . ARG A 1 128 ? -5.050 -2.201 2.132 1.00 90.62 128 ARG A C 1
ATOM 1026 O O . ARG A 1 128 ? -5.095 -1.629 1.046 1.00 90.62 128 ARG A O 1
ATOM 1033 N N . GLU A 1 129 ? -6.142 -2.627 2.764 1.00 89.00 129 GLU A N 1
ATOM 1034 C CA . GLU A 1 129 ? -7.482 -2.422 2.202 1.00 89.00 129 GLU A CA 1
ATOM 1035 C C . GLU A 1 129 ? -7.829 -0.935 2.081 1.00 89.00 129 GLU A C 1
ATOM 1037 O O . GLU A 1 129 ? -8.410 -0.508 1.081 1.00 89.00 129 GLU A O 1
ATOM 1042 N N . LEU A 1 130 ? -7.411 -0.124 3.059 1.00 91.81 130 LEU A N 1
ATOM 1043 C CA . LEU A 1 130 ? -7.536 1.330 2.988 1.00 91.81 130 LEU A CA 1
ATOM 1044 C C . LEU A 1 130 ? -6.760 1.901 1.801 1.00 91.81 130 LEU A C 1
ATOM 1046 O O . LEU A 1 130 ? -7.332 2.679 1.041 1.00 91.81 130 LEU A O 1
ATOM 1050 N N . PHE A 1 131 ? -5.507 1.486 1.597 1.00 92.62 131 PHE A N 1
ATOM 1051 C CA . PHE A 1 131 ? -4.718 1.907 0.438 1.00 92.62 131 PHE A CA 1
ATOM 1052 C C . PHE A 1 131 ? -5.433 1.591 -0.875 1.00 92.62 131 PHE A C 1
ATOM 1054 O O . PHE A 1 131 ? -5.617 2.482 -1.701 1.00 92.62 131 PHE A O 1
ATOM 1061 N N . HIS A 1 132 ? -5.884 0.347 -1.055 1.00 88.69 132 HIS A N 1
ATOM 1062 C CA . HIS A 1 132 ? -6.571 -0.061 -2.278 1.00 88.69 132 HIS A CA 1
ATOM 1063 C C . HIS A 1 132 ? -7.853 0.744 -2.519 1.00 88.69 132 HIS A C 1
ATOM 1065 O O . HIS A 1 132 ? -8.162 1.102 -3.656 1.00 88.69 132 HIS A O 1
ATOM 1071 N N . HIS A 1 133 ? -8.607 1.053 -1.462 1.00 87.88 133 HIS A N 1
ATOM 1072 C CA . HIS A 1 133 ? -9.806 1.873 -1.599 1.00 87.88 133 HIS A CA 1
ATOM 1073 C C . HIS A 1 133 ? -9.482 3.325 -1.951 1.00 87.88 133 HIS A C 1
ATOM 1075 O O . HIS A 1 133 ? -10.094 3.886 -2.859 1.00 87.88 133 HIS A O 1
ATOM 1081 N N . VAL A 1 134 ? -8.498 3.931 -1.285 1.00 89.38 134 VAL A N 1
ATOM 1082 C CA . VAL A 1 134 ? -8.036 5.299 -1.575 1.00 89.38 134 VAL A CA 1
ATOM 1083 C C . VAL A 1 134 ? -7.513 5.403 -3.009 1.00 89.38 134 VAL A C 1
ATOM 1085 O O . VAL A 1 134 ? -7.841 6.354 -3.716 1.00 89.38 134 VAL A O 1
ATOM 1088 N N . GLU A 1 135 ? -6.770 4.399 -3.465 1.00 87.50 135 GLU A N 1
ATOM 1089 C CA . GLU A 1 135 ? -6.289 4.273 -4.839 1.00 87.50 135 GLU A CA 1
ATOM 1090 C C . GLU A 1 135 ? -7.443 4.236 -5.853 1.00 87.50 135 GLU A C 1
ATOM 1092 O O . GLU A 1 135 ? -7.412 4.941 -6.864 1.00 87.50 135 GLU A O 1
ATOM 1097 N N . ASN A 1 136 ? -8.493 3.464 -5.570 1.00 83.50 136 ASN A N 1
ATOM 1098 C CA . ASN A 1 136 ? -9.644 3.335 -6.463 1.00 83.50 136 ASN A CA 1
ATOM 1099 C C . ASN A 1 136 ? -10.570 4.562 -6.458 1.00 83.50 136 ASN A C 1
ATOM 1101 O O . ASN A 1 136 ? -11.203 4.839 -7.475 1.00 83.50 136 ASN A O 1
ATOM 1105 N N . 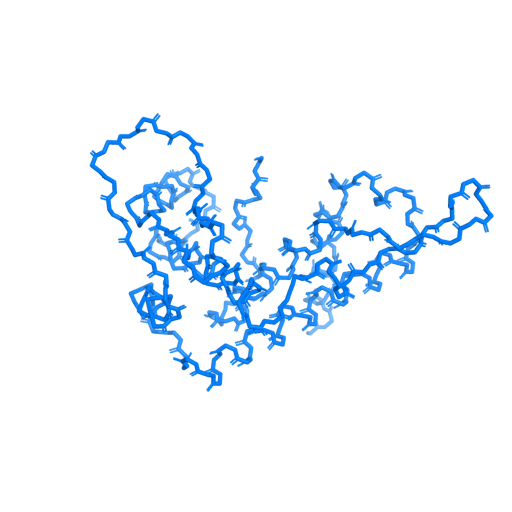THR A 1 137 ? -10.654 5.298 -5.346 1.00 79.00 137 THR A N 1
ATOM 1106 C CA . THR A 1 137 ? -11.673 6.349 -5.164 1.00 79.00 137 THR A CA 1
ATOM 1107 C C . THR A 1 137 ? -11.141 7.778 -5.158 1.00 79.00 137 THR A C 1
ATOM 1109 O O . THR A 1 137 ? -11.876 8.691 -5.530 1.00 79.00 137 THR A O 1
ATOM 1112 N N . LEU A 1 138 ? -9.894 8.010 -4.737 1.00 79.62 138 LEU A N 1
ATOM 1113 C CA . LEU A 1 138 ? -9.372 9.359 -4.483 1.00 79.62 138 LEU A CA 1
ATOM 1114 C C . LEU A 1 138 ? -8.137 9.705 -5.313 1.00 79.62 138 LEU A C 1
ATOM 1116 O O . LEU A 1 138 ? -8.060 10.814 -5.838 1.00 79.62 138 LEU A O 1
ATOM 1120 N N . SER A 1 139 ? -7.156 8.807 -5.403 1.00 80.62 139 SER A N 1
ATOM 1121 C CA . SER A 1 139 ? -5.843 9.123 -5.987 1.00 80.62 139 SER A CA 1
ATOM 1122 C C . SER A 1 139 ? -5.596 8.546 -7.380 1.00 80.62 139 SER A C 1
ATOM 1124 O O . SER A 1 139 ? -4.694 9.010 -8.085 1.00 80.62 139 SER A O 1
ATOM 1126 N N . GLY A 1 140 ? -6.400 7.572 -7.804 1.00 81.75 140 GLY A N 1
ATOM 1127 C CA . GLY A 1 140 ? -6.181 6.820 -9.034 1.00 81.75 140 GLY A CA 1
ATOM 1128 C C . GLY A 1 140 ? -5.105 5.741 -8.878 1.00 81.75 140 GLY A C 1
ATOM 1129 O O . GLY A 1 140 ? -4.234 5.820 -8.013 1.00 81.75 140 GLY A O 1
ATOM 1130 N N . LYS A 1 141 ? -5.165 4.731 -9.755 1.00 82.00 141 LYS A N 1
ATOM 1131 C CA . LYS A 1 141 ? -4.288 3.551 -9.713 1.00 82.00 141 LYS A CA 1
ATOM 1132 C C . LYS A 1 141 ? -2.809 3.911 -9.832 1.00 82.00 141 LYS A C 1
ATOM 1134 O O . LYS A 1 141 ? -2.421 4.638 -10.744 1.00 82.00 141 LYS A O 1
ATOM 1139 N N . THR A 1 142 ? -1.975 3.314 -8.985 1.00 81.56 142 THR A N 1
ATOM 1140 C CA . THR A 1 142 ? -0.507 3.423 -8.997 1.00 81.56 142 THR A CA 1
ATOM 1141 C C . THR A 1 142 ? 0.045 3.124 -10.387 1.00 81.56 142 THR A C 1
ATOM 1143 O O . THR A 1 142 ? 0.868 3.872 -10.903 1.00 81.56 142 THR A O 1
ATOM 1146 N N . SER A 1 143 ? -0.494 2.102 -11.056 1.00 76.75 143 SER A N 1
ATOM 1147 C CA . SER A 1 143 ? -0.101 1.694 -12.409 1.00 76.75 143 SER A CA 1
ATOM 1148 C C . SER A 1 143 ? -0.436 2.713 -13.510 1.00 76.75 143 SER A C 1
ATOM 1150 O O . SER A 1 143 ? 0.062 2.606 -14.632 1.00 76.75 143 SER A O 1
ATOM 1152 N N . HIS A 1 144 ? -1.263 3.724 -13.223 1.00 80.50 144 HIS A N 1
ATOM 1153 C CA . HIS A 1 144 ? -1.471 4.863 -14.118 1.00 80.50 144 HIS A CA 1
ATOM 1154 C C . HIS A 1 144 ? -0.388 5.934 -13.948 1.00 80.50 144 HIS A C 1
ATOM 1156 O O . HIS A 1 144 ? -0.064 6.611 -14.925 1.00 80.50 144 HIS A O 1
ATOM 1162 N N . HIS A 1 145 ? 0.169 6.060 -12.742 1.00 79.88 145 HIS A N 1
ATOM 1163 C CA . HIS A 1 145 ? 1.203 7.035 -12.389 1.00 79.88 145 HIS A CA 1
ATOM 1164 C C . HIS A 1 145 ? 2.605 6.510 -12.704 1.00 79.88 145 HIS A C 1
ATOM 1166 O O . HIS A 1 145 ? 3.400 7.209 -13.326 1.00 79.88 145 HIS A O 1
ATOM 1172 N N . VAL A 1 146 ? 2.876 5.251 -12.358 1.00 83.12 146 VAL A N 1
ATOM 1173 C CA . VAL A 1 146 ? 4.173 4.597 -12.545 1.00 83.12 146 VAL A CA 1
ATOM 1174 C C . VAL A 1 146 ? 4.089 3.641 -13.729 1.00 83.12 146 VAL A C 1
ATOM 1176 O O . VAL A 1 146 ? 3.444 2.593 -13.674 1.00 83.12 146 VAL A O 1
ATOM 1179 N N . ARG A 1 147 ? 4.726 4.021 -14.842 1.00 82.06 147 ARG A N 1
ATOM 1180 C CA . ARG A 1 147 ? 4.686 3.251 -16.095 1.00 82.06 147 ARG A CA 1
ATOM 1181 C C . ARG A 1 147 ? 6.081 2.983 -16.638 1.00 82.06 147 ARG A C 1
ATOM 1183 O O . ARG A 1 147 ? 6.973 3.838 -16.596 1.00 82.06 147 ARG A O 1
ATOM 1190 N N . PHE A 1 148 ? 6.245 1.797 -17.209 1.00 83.25 148 PHE A N 1
ATOM 1191 C CA . PHE A 1 148 ? 7.446 1.405 -17.930 1.00 83.25 148 PHE A CA 1
ATOM 1192 C C . PHE A 1 148 ? 7.296 1.756 -19.412 1.00 83.25 148 PHE A C 1
ATOM 1194 O O . PHE A 1 148 ? 6.308 1.390 -20.053 1.00 83.25 148 PHE A O 1
ATOM 1201 N N . ARG A 1 149 ? 8.266 2.494 -19.962 1.00 81.69 149 ARG A N 1
ATOM 1202 C CA . ARG A 1 149 ? 8.319 2.806 -21.394 1.00 81.69 149 ARG A CA 1
ATOM 1203 C C . ARG A 1 149 ? 9.183 1.764 -22.093 1.00 81.69 149 ARG A C 1
ATOM 1205 O O . ARG A 1 149 ? 10.403 1.827 -22.017 1.00 81.69 149 ARG A O 1
ATOM 1212 N N . ASP A 1 150 ? 8.531 0.851 -22.794 1.00 79.94 150 ASP A N 1
ATOM 1213 C CA . ASP A 1 150 ? 9.171 -0.182 -23.607 1.00 79.94 150 ASP A CA 1
ATOM 1214 C C . ASP A 1 150 ? 9.127 0.198 -25.096 1.00 79.94 150 ASP A C 1
ATOM 1216 O O . ASP A 1 150 ? 8.370 1.085 -25.500 1.00 79.94 150 ASP A O 1
ATOM 1220 N N . ARG A 1 151 ? 9.905 -0.478 -25.943 1.00 77.94 151 ARG A N 1
ATOM 1221 C CA . ARG A 1 151 ? 9.805 -0.376 -27.403 1.00 77.94 151 ARG A CA 1
ATOM 1222 C C . ARG A 1 151 ? 9.276 -1.676 -27.994 1.00 77.94 151 ARG A C 1
ATOM 1224 O O . ARG A 1 151 ? 9.993 -2.667 -28.109 1.00 77.94 151 ARG A O 1
ATOM 1231 N N . LEU A 1 152 ? 8.038 -1.649 -28.474 1.00 72.50 152 LEU A N 1
ATOM 1232 C CA . LEU A 1 152 ? 7.442 -2.755 -29.215 1.00 72.50 152 LEU A CA 1
ATOM 1233 C C . LEU A 1 152 ? 8.178 -2.918 -30.555 1.00 72.50 152 LEU A C 1
ATOM 1235 O O . LEU A 1 152 ? 8.321 -1.958 -31.318 1.00 72.50 152 LEU A O 1
ATOM 1239 N N . PHE A 1 153 ? 8.710 -4.120 -30.795 1.00 75.25 153 PHE A N 1
ATOM 1240 C CA . PHE A 1 153 ? 9.593 -4.437 -31.929 1.00 75.25 153 PHE A CA 1
ATOM 1241 C C . PHE A 1 153 ? 10.823 -3.513 -32.057 1.00 75.25 153 PHE A C 1
ATOM 1243 O O . PHE A 1 153 ? 11.332 -3.306 -33.154 1.00 75.25 153 PHE A O 1
ATOM 1250 N N . GLY A 1 154 ? 11.281 -2.903 -30.956 1.00 72.25 154 GLY A N 1
ATOM 1251 C CA . GLY A 1 154 ? 12.414 -1.969 -30.960 1.00 72.25 154 GLY A CA 1
ATOM 1252 C C . GLY A 1 154 ? 12.130 -0.592 -31.579 1.00 72.25 154 GLY A C 1
ATOM 1253 O O . GLY A 1 154 ? 13.009 0.271 -31.554 1.00 72.25 154 GLY A O 1
ATOM 1254 N N . LEU A 1 155 ? 10.912 -0.355 -32.081 1.00 75.12 155 LEU A N 1
ATOM 1255 C CA . LEU A 1 155 ? 10.566 0.826 -32.880 1.00 75.12 155 LEU A CA 1
ATOM 1256 C C . LEU A 1 155 ? 9.458 1.679 -32.257 1.00 75.12 155 LEU A C 1
ATOM 1258 O O . LEU A 1 155 ? 9.553 2.905 -32.274 1.00 75.12 155 LEU A O 1
ATOM 1262 N N . LEU A 1 156 ? 8.418 1.059 -31.694 1.00 75.00 156 LEU A N 1
ATOM 1263 C CA . LEU A 1 156 ? 7.234 1.778 -31.219 1.00 75.00 156 LEU A CA 1
ATOM 1264 C C . LEU A 1 156 ? 7.269 1.944 -29.695 1.00 75.00 156 LEU A C 1
ATOM 1266 O O . LEU A 1 156 ? 7.180 0.938 -28.991 1.00 75.00 156 LEU A O 1
ATOM 1270 N N . PRO A 1 157 ? 7.383 3.170 -29.155 1.00 79.06 157 PRO A N 1
ATOM 1271 C CA . PRO A 1 157 ? 7.346 3.379 -27.714 1.00 79.06 157 PRO A CA 1
ATOM 1272 C C . PRO A 1 157 ? 5.951 3.047 -27.167 1.00 79.06 157 PRO A C 1
ATOM 1274 O O . PRO A 1 157 ? 4.951 3.612 -27.607 1.00 79.06 157 PRO A O 1
ATOM 1277 N N . VAL A 1 158 ? 5.882 2.145 -26.191 1.00 82.75 158 VAL A N 1
ATOM 1278 C CA . VAL A 1 158 ? 4.646 1.721 -25.526 1.00 82.75 158 VAL A CA 1
ATOM 1279 C C . VAL A 1 158 ? 4.803 1.870 -24.021 1.00 82.75 158 VAL A C 1
ATOM 1281 O O . VAL A 1 158 ? 5.818 1.497 -23.444 1.00 82.75 158 VAL A O 1
ATOM 1284 N N . SER A 1 159 ? 3.776 2.425 -23.382 1.00 82.50 159 SER A N 1
ATOM 1285 C CA . SER A 1 159 ? 3.744 2.651 -21.939 1.00 82.50 159 SER A CA 1
ATOM 1286 C C . SER A 1 159 ? 2.943 1.547 -21.249 1.00 82.50 159 SER A C 1
ATOM 1288 O O . SER A 1 159 ? 1.710 1.528 -21.340 1.00 82.50 159 SER A O 1
ATOM 1290 N N . ARG A 1 160 ? 3.629 0.625 -20.570 1.00 81.19 160 ARG A N 1
ATOM 1291 C CA . ARG A 1 160 ? 3.024 -0.527 -19.888 1.00 81.19 160 ARG A CA 1
ATOM 1292 C C . ARG A 1 160 ? 2.876 -0.274 -18.380 1.00 81.19 160 ARG A C 1
ATOM 1294 O O . ARG A 1 160 ? 3.779 0.322 -17.787 1.00 81.19 160 ARG A O 1
ATOM 1301 N N . PRO A 1 161 ? 1.754 -0.692 -17.767 1.00 80.31 161 PRO A N 1
ATOM 1302 C CA . PRO A 1 161 ? 1.647 -0.742 -16.314 1.00 80.31 161 PRO A CA 1
ATOM 1303 C C . PRO A 1 161 ? 2.613 -1.797 -15.765 1.00 80.31 161 PRO A C 1
ATOM 1305 O O . PRO A 1 161 ? 2.852 -2.814 -16.413 1.00 80.31 161 PRO A O 1
ATOM 1308 N N . VAL A 1 162 ? 3.163 -1.546 -14.581 1.00 81.25 162 VAL A N 1
ATOM 1309 C CA . VAL A 1 162 ? 3.976 -2.516 -13.838 1.00 81.25 162 VAL A CA 1
ATOM 1310 C C . VAL A 1 162 ? 3.206 -2.819 -12.564 1.00 81.25 162 VAL A C 1
ATOM 1312 O O . VAL A 1 162 ? 3.259 -2.030 -11.625 1.00 81.25 162 VAL A O 1
ATOM 1315 N N . GLU A 1 163 ? 2.431 -3.901 -12.539 1.00 79.62 163 GLU A N 1
ATOM 1316 C CA . GLU A 1 163 ? 1.512 -4.199 -11.424 1.00 79.62 163 GLU A CA 1
ATOM 1317 C C . GLU A 1 163 ? 2.243 -4.264 -10.079 1.00 79.62 163 GLU A C 1
ATOM 1319 O O . GLU A 1 163 ? 1.753 -3.776 -9.064 1.00 79.62 163 GLU A O 1
ATOM 1324 N N . THR A 1 164 ? 3.487 -4.735 -10.094 1.00 83.50 164 THR A N 1
ATOM 1325 C CA . THR A 1 164 ? 4.341 -4.848 -8.910 1.00 83.50 164 THR A CA 1
ATOM 1326 C C . THR A 1 164 ? 4.666 -3.499 -8.240 1.00 83.50 164 THR A C 1
ATOM 1328 O O . THR A 1 164 ? 4.957 -3.445 -7.043 1.00 83.50 164 THR A O 1
ATOM 1331 N N . THR A 1 165 ? 4.536 -2.377 -8.960 1.00 87.06 165 THR A N 1
ATOM 1332 C CA . THR A 1 165 ? 4.657 -1.019 -8.382 1.00 87.06 165 THR A CA 1
ATOM 1333 C C . THR A 1 165 ? 3.577 -0.731 -7.353 1.00 87.06 165 THR A C 1
ATOM 1335 O O . THR A 1 165 ? 3.839 -0.068 -6.350 1.00 87.06 165 THR A O 1
ATOM 1338 N N . ARG A 1 166 ? 2.380 -1.294 -7.549 1.00 88.62 166 ARG A N 1
ATOM 1339 C CA . ARG A 1 166 ? 1.268 -1.193 -6.605 1.00 88.62 166 ARG A CA 1
ATOM 1340 C C . ARG A 1 166 ? 1.618 -1.847 -5.277 1.00 88.62 166 ARG A C 1
ATOM 1342 O O . ARG A 1 166 ? 1.320 -1.283 -4.231 1.00 88.62 166 ARG A O 1
ATOM 1349 N N . THR A 1 167 ? 2.289 -2.999 -5.304 1.00 88.00 167 THR A N 1
ATOM 1350 C CA . THR A 1 167 ? 2.748 -3.689 -4.091 1.00 88.00 167 THR A CA 1
ATOM 1351 C C . THR A 1 167 ? 3.770 -2.848 -3.332 1.00 88.00 167 THR A C 1
ATOM 1353 O O . THR A 1 167 ? 3.634 -2.680 -2.122 1.00 88.00 167 THR A O 1
ATOM 1356 N N . ILE A 1 168 ? 4.750 -2.265 -4.032 1.00 90.31 168 ILE A N 1
ATOM 1357 C CA . ILE A 1 168 ? 5.742 -1.368 -3.419 1.00 90.31 168 ILE A CA 1
ATOM 1358 C C . ILE A 1 168 ? 5.046 -0.159 -2.784 1.00 90.31 168 ILE A C 1
ATOM 1360 O O . ILE A 1 168 ? 5.246 0.113 -1.602 1.00 90.31 168 ILE A O 1
ATOM 1364 N N . ALA A 1 169 ? 4.185 0.527 -3.540 1.00 92.44 169 ALA A N 1
ATOM 1365 C CA . ALA A 1 169 ? 3.451 1.690 -3.057 1.00 92.44 169 ALA A CA 1
ATOM 1366 C C . ALA A 1 169 ? 2.546 1.358 -1.862 1.00 92.44 169 ALA A C 1
ATOM 1368 O O . ALA A 1 169 ? 2.511 2.117 -0.898 1.00 92.44 169 ALA A O 1
ATOM 1369 N N . CYS A 1 170 ? 1.861 0.213 -1.890 1.00 92.25 170 CYS A N 1
ATOM 1370 C CA . CYS A 1 170 ? 0.994 -0.250 -0.810 1.00 92.25 170 CYS A CA 1
ATOM 1371 C C . CYS A 1 170 ? 1.779 -0.508 0.481 1.00 92.25 170 CYS A C 1
ATOM 1373 O O . CYS A 1 170 ? 1.398 -0.029 1.546 1.00 92.25 170 CYS A O 1
ATOM 1375 N N . LEU A 1 171 ? 2.897 -1.231 0.410 1.00 91.19 171 LEU A N 1
ATOM 1376 C CA . LEU A 1 171 ? 3.682 -1.559 1.603 1.00 91.19 171 LEU A CA 1
ATOM 1377 C C . LEU A 1 171 ? 4.396 -0.322 2.165 1.00 91.19 171 LEU A C 1
ATOM 1379 O O . LEU A 1 171 ? 4.431 -0.139 3.385 1.00 91.19 171 LEU A O 1
ATOM 1383 N N . THR A 1 172 ? 4.865 0.581 1.298 1.00 92.94 172 THR A N 1
ATOM 1384 C CA . THR A 1 172 ? 5.352 1.902 1.714 1.00 92.94 172 THR A CA 1
ATOM 1385 C C . THR A 1 172 ? 4.235 2.728 2.347 1.00 92.94 172 THR A C 1
ATOM 1387 O O . THR A 1 172 ? 4.456 3.318 3.403 1.00 92.94 172 THR A O 1
ATOM 1390 N N . PHE A 1 173 ? 3.025 2.727 1.777 1.00 94.81 173 PHE A N 1
ATOM 1391 C CA . PHE A 1 173 ? 1.864 3.373 2.384 1.00 94.81 173 PHE A CA 1
ATOM 1392 C C . PHE A 1 173 ? 1.619 2.830 3.788 1.00 94.81 173 PHE A C 1
ATOM 1394 O O . PHE A 1 173 ? 1.535 3.619 4.716 1.00 94.81 173 PHE A O 1
ATOM 1401 N N . VAL A 1 174 ? 1.552 1.509 3.982 1.00 93.50 174 VAL A N 1
ATOM 1402 C CA . VAL A 1 174 ? 1.266 0.915 5.300 1.00 93.50 174 VAL A CA 1
ATOM 1403 C C . VAL A 1 174 ? 2.334 1.307 6.316 1.00 93.50 174 VAL A C 1
ATOM 1405 O O . VAL A 1 174 ? 1.984 1.750 7.409 1.00 93.50 174 VAL A O 1
ATOM 1408 N N . LYS A 1 175 ? 3.619 1.208 5.945 1.00 92.00 175 LYS A N 1
ATOM 1409 C CA . LYS A 1 175 ? 4.730 1.657 6.793 1.00 92.00 175 LYS A CA 1
ATOM 1410 C C . LYS A 1 175 ? 4.531 3.105 7.215 1.00 92.00 175 LYS A C 1
ATOM 1412 O O . LYS A 1 175 ? 4.527 3.408 8.404 1.00 92.00 175 LYS A O 1
ATOM 1417 N N . HIS A 1 176 ? 4.374 3.993 6.238 1.00 93.88 176 HIS A N 1
ATOM 1418 C CA . HIS A 1 176 ? 4.317 5.421 6.499 1.00 93.88 176 HIS A CA 1
ATOM 1419 C C . HIS A 1 176 ? 3.022 5.831 7.175 1.00 93.88 176 HIS A C 1
ATOM 1421 O O . HIS A 1 176 ? 3.082 6.746 7.969 1.00 93.88 176 HIS A O 1
ATOM 1427 N N . PHE A 1 177 ? 1.893 5.171 6.917 1.00 94.88 177 PHE A N 1
ATOM 1428 C CA . PHE A 1 177 ? 0.578 5.476 7.479 1.00 94.88 177 PHE A CA 1
ATOM 1429 C C . PHE A 1 177 ? 0.444 5.021 8.935 1.00 94.88 177 PHE A C 1
ATOM 1431 O O . PHE A 1 177 ? -0.136 5.745 9.749 1.00 94.88 177 PHE A O 1
ATOM 1438 N N . LEU A 1 178 ? 1.025 3.869 9.279 1.00 92.00 178 LEU A N 1
ATOM 1439 C CA . LEU A 1 178 ? 1.035 3.314 10.637 1.00 92.00 178 LEU A CA 1
ATOM 1440 C C . LEU A 1 178 ? 2.270 3.707 11.457 1.00 92.00 178 LEU A C 1
ATOM 1442 O O . LEU A 1 178 ? 2.356 3.315 12.613 1.00 92.00 178 LEU A O 1
ATOM 1446 N N . ASP A 1 179 ? 3.190 4.484 10.877 1.00 91.56 179 ASP A N 1
ATOM 1447 C CA . ASP A 1 179 ? 4.448 4.896 11.519 1.00 91.56 179 ASP A CA 1
ATOM 1448 C C . ASP A 1 179 ? 5.316 3.704 11.968 1.00 91.56 179 ASP A C 1
ATOM 1450 O O . ASP A 1 179 ? 5.845 3.651 13.077 1.00 91.56 179 ASP A O 1
ATOM 1454 N N . LEU A 1 180 ? 5.430 2.696 11.098 1.00 87.38 180 LEU A N 1
ATOM 1455 C CA . LEU A 1 180 ? 6.213 1.495 11.385 1.00 87.38 180 LEU A CA 1
ATOM 1456 C C . LEU A 1 180 ? 7.717 1.769 11.231 1.00 87.38 180 LEU A C 1
ATOM 1458 O O . LEU A 1 180 ? 8.122 2.476 10.299 1.00 87.38 180 LEU A O 1
ATOM 1462 N N . PRO A 1 181 ? 8.564 1.145 12.071 1.00 83.81 181 PRO A N 1
ATOM 1463 C CA . PRO A 1 181 ? 10.015 1.309 11.984 1.00 83.81 181 PRO A CA 1
ATOM 1464 C C . PRO A 1 181 ? 10.584 0.759 10.668 1.00 83.81 181 PRO A C 1
ATOM 1466 O O . PRO A 1 181 ? 11.569 1.279 10.142 1.00 83.81 181 PRO A O 1
ATOM 1469 N N . GLU A 1 182 ? 9.943 -0.266 10.106 1.00 82.69 182 GLU A N 1
ATOM 1470 C CA . GLU A 1 182 ? 10.391 -0.983 8.915 1.00 82.69 182 GLU A CA 1
ATOM 1471 C C . GLU A 1 182 ? 9.228 -1.235 7.950 1.00 82.69 182 GLU A C 1
ATOM 1473 O O . GLU A 1 182 ? 8.054 -1.118 8.311 1.00 82.69 182 GLU A O 1
ATOM 1478 N N . ILE A 1 183 ? 9.550 -1.549 6.689 1.00 82.00 183 ILE A N 1
ATOM 1479 C CA . ILE A 1 183 ? 8.520 -1.894 5.706 1.00 82.00 183 ILE A CA 1
ATOM 1480 C C . ILE A 1 183 ? 7.893 -3.231 6.118 1.00 82.00 183 ILE A C 1
ATOM 1482 O O . ILE A 1 183 ? 8.624 -4.203 6.320 1.00 82.00 183 ILE A O 1
ATOM 1486 N N . PRO A 1 184 ? 6.556 -3.321 6.207 1.00 75.62 184 PRO A N 1
ATOM 1487 C CA . PRO A 1 184 ? 5.910 -4.576 6.532 1.00 75.62 184 PRO A CA 1
ATOM 1488 C C . PRO A 1 184 ? 6.180 -5.590 5.416 1.00 75.62 184 PRO A C 1
ATOM 1490 O O . PRO A 1 184 ? 5.736 -5.433 4.283 1.00 75.62 184 PRO A O 1
ATOM 1493 N N . GLY A 1 185 ? 6.873 -6.675 5.741 1.00 65.94 185 GLY A N 1
ATOM 1494 C CA . GLY A 1 185 ? 7.021 -7.874 4.912 1.00 65.94 185 GLY A CA 1
ATOM 1495 C C . GLY A 1 185 ? 5.743 -8.716 4.813 1.00 65.94 185 GLY A C 1
ATOM 1496 O O . GLY A 1 185 ? 5.815 -9.915 4.554 1.00 65.94 185 GLY A O 1
ATOM 1497 N N . LEU A 1 186 ? 4.579 -8.103 5.049 1.00 60.28 186 LEU A N 1
ATOM 1498 C CA . LEU A 1 186 ? 3.271 -8.727 4.920 1.00 60.28 186 LEU A CA 1
ATOM 1499 C C . LEU A 1 186 ? 3.143 -9.439 3.577 1.00 60.28 186 LEU A C 1
ATOM 1501 O O . LEU A 1 186 ? 3.422 -8.846 2.538 1.00 60.28 186 LEU A O 1
ATOM 1505 N N . ILE A 1 187 ? 2.660 -10.683 3.651 1.00 54.16 187 ILE A N 1
ATOM 1506 C CA . ILE A 1 187 ? 2.013 -11.490 2.609 1.00 54.16 187 ILE A CA 1
ATOM 1507 C C . ILE A 1 187 ? 2.059 -10.796 1.244 1.00 54.16 187 ILE A C 1
ATOM 1509 O O . ILE A 1 187 ? 1.148 -10.033 0.908 1.00 54.16 187 ILE A O 1
ATOM 1513 N N . ARG A 1 188 ? 3.118 -11.055 0.465 1.00 46.72 188 ARG A N 1
ATOM 1514 C CA . ARG A 1 188 ? 3.032 -10.884 -0.988 1.00 46.72 188 ARG A CA 1
ATOM 1515 C C . ARG A 1 188 ? 1.782 -11.666 -1.389 1.00 46.72 188 ARG A C 1
ATOM 1517 O O . ARG A 1 188 ? 1.700 -12.848 -1.046 1.00 46.72 188 ARG A O 1
ATOM 1524 N N . ASP A 1 189 ? 0.778 -10.999 -1.955 1.00 40.53 189 ASP A N 1
ATOM 1525 C CA . ASP A 1 189 ? -0.389 -11.720 -2.460 1.00 40.53 189 ASP A CA 1
ATOM 1526 C C . ASP A 1 189 ? 0.158 -12.739 -3.465 1.00 40.53 189 ASP A C 1
ATOM 1528 O O . ASP A 1 189 ? 0.859 -12.362 -4.405 1.00 40.53 189 ASP A O 1
ATOM 1532 N N . ALA A 1 190 ? -0.015 -14.022 -3.139 1.00 34.69 190 ALA A N 1
ATOM 1533 C CA . ALA A 1 190 ? 0.398 -15.132 -3.986 1.00 34.69 190 ALA A CA 1
ATOM 1534 C C . ALA A 1 190 ? -0.541 -15.243 -5.186 1.00 34.69 190 ALA A C 1
ATOM 1536 O O . ALA A 1 190 ? -1.758 -15.010 -4.983 1.00 34.69 190 ALA A O 1
#

Radius of gyration: 17.29 Å; Cα contacts (8 Å, |Δi|>4): 239; chains: 1; bounding box: 42×36×51 Å

Nearest PDB structures (foldseek):
  8rxx-assembly1_SX  TM=3.189E-01  e=3.879E+00  Leishmania major strain Friedlin
  6zm7-assembly1_ST  TM=3.485E-01  e=6.220E+00  Homo sapiens
  7qiz-assembly1_UA  TM=3.168E-01  e=9.975E+00  Solanum lycopersicum

pLDDT: mean 80.07, std 12.8, range [34.69, 95.19]

Mean predicted aligned error: 8.03 Å

Sequence (190 aa):
MAVTEELQLQWARDILAGDEFFSRMTERDQVRIIQESIEFGIHIAEKTREKLGTPTGAEAIREMLVSLGCGVRVDETSDSSGPMSEYAEDLLAARFYTRRIRQRAAEYADRGQWDHGWFDLYAQCIARELFHHVENTLSGKTSHHVRFRDRLFGLLPVSRPVETTRTIACLTFVKHFLDLPEIPGLIRDA

Foldseek 3Di:
DVVQVVVLLVVLLVLLVPFPCSVVDDPVLSSVLLVLLLVLLLVLLVVLCVVQNADPFQVSLVVSCVVQQEAEDADPDDPDPDDQKDQPPPLRYIYGYLNVLLVVLQVVVVVPPDPDDSRLSSSLSSLLVVLVSCCSPPVDPSQVRRWDFDADVVPRTDTGGGVSSNVSSSQSNSCNRNVNPHRDPPDPPD

Solvent-accessible surface area (backbone atoms only — not comparable to full-atom values): 10770 Å² total; per-residue (Å²): 110,72,71,60,53,54,52,51,53,51,53,49,47,65,55,37,66,75,38,89,60,47,86,75,47,52,73,69,52,50,52,50,47,50,49,53,20,40,53,49,10,42,53,50,22,52,54,46,31,74,74,70,46,78,65,82,50,48,67,48,47,52,49,51,36,41,76,68,48,33,45,83,42,73,72,92,70,86,86,68,93,67,75,79,58,49,74,46,93,58,73,62,47,35,34,38,41,54,54,60,48,44,51,51,23,39,56,51,34,74,70,68,81,51,99,59,59,38,66,58,48,32,27,48,53,52,40,43,54,42,46,55,48,43,24,67,68,74,72,49,54,54,41,77,75,44,61,46,80,45,51,56,94,76,73,44,83,40,79,41,64,41,72,60,41,39,57,47,14,41,34,35,17,37,17,59,49,69,69,47,97,54,72,61,84,66,78,74,83,126